Protein AF-A0A2K3LJU5-F1 (afdb_monomer)

Foldseek 3Di:
DQLVVVQVVCVVVVHHDDSVRDDALLLLVLVVCVVVVNPQQAAEEEAEAVNNVVNNVVSNHHYDDAPVCLPPDDDPPDPDDDDEDLSHQEYEFFDHPSDDPNSLVRRLCQLAPRPNYAYEYSAQPQWDCPDVPDTDGGSNVVQVSSCVSNVDHHHHRHPPDCSVVVVVVD

pLDDT: mean 90.55, std 10.16, range [56.72, 98.88]

InterPro domains:
  IPR006357 HAD-superfamily hydrolase, subfamily IIA [PF13344] (4-62)
  IPR023214 HAD superfamily [G3DSA:3.40.50.1000] (25-158)
  IPR036412 HAD-like superfamily [SSF56784] (4-170)

Structure (mmCIF, N/CA/C/O backbone):
data_AF-A0A2K3LJU5-F1
#
_entry.id   AF-A0A2K3LJU5-F1
#
loop_
_atom_site.group_PDB
_atom_site.id
_atom_site.type_symbol
_atom_site.label_atom_id
_atom_site.label_alt_id
_atom_site.label_comp_id
_atom_site.label_asym_id
_atom_site.label_entity_id
_atom_site.label_seq_id
_atom_site.pdbx_PDB_ins_code
_atom_site.Cartn_x
_atom_site.Cartn_y
_atom_site.Cartn_z
_atom_site.occupancy
_atom_site.B_iso_or_equiv
_atom_site.auth_seq_id
_atom_site.auth_comp_id
_atom_site.auth_asym_id
_atom_site.auth_atom_id
_atom_site.pdbx_PDB_model_num
ATOM 1 N N . MET A 1 1 ? -2.835 3.626 13.230 1.00 61.78 1 MET A N 1
ATOM 2 C CA . MET A 1 1 ? -3.389 3.335 14.561 1.00 61.78 1 MET A CA 1
ATOM 3 C C . MET A 1 1 ? -4.325 2.162 14.412 1.00 61.78 1 MET A C 1
ATOM 5 O O . MET A 1 1 ? -5.125 2.185 13.481 1.00 61.78 1 MET A O 1
ATOM 9 N N . LEU A 1 2 ? -4.188 1.176 15.289 1.00 72.06 2 LEU A N 1
ATOM 10 C CA . LEU A 1 2 ? -5.148 0.083 15.451 1.00 72.06 2 LEU A CA 1
ATOM 11 C C . LEU A 1 2 ? -6.470 0.597 16.035 1.00 72.06 2 LEU A C 1
ATOM 13 O O . LEU A 1 2 ? -6.484 1.643 16.693 1.00 72.06 2 LEU A O 1
ATOM 17 N N . LEU A 1 3 ? -7.563 -0.152 15.862 1.00 77.25 3 LEU A N 1
ATOM 18 C CA . LEU A 1 3 ? -8.866 0.193 16.456 1.00 77.25 3 LEU A CA 1
ATOM 19 C C . LEU A 1 3 ? -8.793 0.360 17.984 1.00 77.25 3 LEU A C 1
ATOM 21 O O . LEU A 1 3 ? -9.369 1.296 18.533 1.00 77.25 3 LEU A O 1
ATOM 25 N N . SER A 1 4 ? -8.000 -0.465 18.672 1.00 73.25 4 SER A N 1
ATOM 26 C CA . SER A 1 4 ? -7.768 -0.347 20.120 1.00 73.25 4 SER A CA 1
ATOM 27 C C . SER A 1 4 ? -7.141 0.995 20.520 1.00 73.25 4 SER A C 1
ATOM 29 O O . SER A 1 4 ? -7.576 1.624 21.482 1.00 73.25 4 SER A O 1
ATOM 31 N N . GLN A 1 5 ? -6.178 1.489 19.740 1.00 76.81 5 GLN A N 1
ATOM 32 C CA . GLN A 1 5 ? -5.534 2.786 19.976 1.00 76.81 5 GLN A CA 1
ATOM 33 C C . GLN A 1 5 ? -6.498 3.954 19.720 1.00 76.81 5 GLN A C 1
ATOM 35 O O . GLN A 1 5 ? -6.430 4.983 20.393 1.00 76.81 5 GLN A O 1
ATOM 40 N N . PHE A 1 6 ? -7.423 3.805 18.765 1.00 77.50 6 PHE A N 1
ATOM 41 C CA . PHE A 1 6 ? -8.500 4.776 18.580 1.00 77.50 6 PHE A CA 1
ATOM 42 C C . PHE A 1 6 ? -9.461 4.782 19.771 1.00 77.50 6 PHE A C 1
ATOM 44 O O . PHE A 1 6 ? -9.801 5.863 20.247 1.00 77.50 6 PHE A O 1
ATOM 51 N N . ALA A 1 7 ? -9.850 3.613 20.289 1.00 78.56 7 ALA A N 1
ATOM 52 C CA . ALA A 1 7 ? -10.727 3.513 21.455 1.00 78.56 7 ALA A CA 1
ATOM 53 C C . ALA A 1 7 ? -10.113 4.196 22.689 1.00 78.56 7 ALA A C 1
ATOM 55 O O . ALA A 1 7 ? -10.783 4.969 23.374 1.00 78.56 7 ALA A O 1
ATOM 56 N N . GLU A 1 8 ? -8.813 4.005 22.928 1.00 82.00 8 GLU A N 1
ATOM 57 C CA . GLU A 1 8 ? -8.086 4.708 23.993 1.00 82.00 8 GLU A CA 1
ATOM 58 C C . GLU A 1 8 ? -8.071 6.229 23.791 1.00 82.00 8 GLU A C 1
ATOM 60 O O . GLU A 1 8 ? -8.256 6.988 24.747 1.00 82.00 8 GLU A O 1
ATOM 65 N N . LYS A 1 9 ? -7.908 6.691 22.546 1.00 83.19 9 LYS A N 1
ATOM 66 C CA . LYS A 1 9 ? -7.955 8.119 22.212 1.00 83.19 9 LYS A CA 1
ATOM 67 C C . LYS A 1 9 ? -9.351 8.720 22.402 1.00 83.19 9 LYS A C 1
ATOM 69 O O . LYS A 1 9 ? -9.462 9.844 22.873 1.00 83.19 9 LYS A O 1
ATOM 74 N N . PHE A 1 10 ? -10.418 8.001 22.069 1.00 85.31 10 PHE A N 1
ATOM 75 C CA . PHE A 1 10 ? -11.780 8.455 22.364 1.00 85.31 10 PHE A CA 1
ATOM 76 C C . PHE A 1 10 ? -12.038 8.499 23.869 1.00 85.31 10 PHE A C 1
ATOM 78 O O . PHE A 1 10 ? -12.579 9.485 24.373 1.00 85.31 10 PHE A O 1
ATOM 85 N N . LYS A 1 11 ? -11.552 7.493 24.605 1.00 85.94 11 LYS A N 1
ATOM 86 C CA . LYS A 1 11 ? -11.655 7.449 26.064 1.00 85.94 11 LYS A CA 1
ATOM 87 C C . LYS A 1 11 ? -10.954 8.635 26.726 1.00 85.94 11 LYS A C 1
ATOM 89 O O . LYS A 1 11 ? -11.497 9.195 27.675 1.00 85.94 11 LYS A O 1
ATOM 94 N N . SER A 1 12 ? -9.797 9.069 26.216 1.00 88.31 12 SER A N 1
ATOM 95 C CA . SER A 1 12 ? -9.107 10.266 26.728 1.00 88.31 12 SER A CA 1
ATOM 96 C C . SER A 1 12 ? -9.859 11.575 26.451 1.00 88.31 12 SER A C 1
ATOM 98 O O . SER A 1 12 ? -9.655 12.556 27.161 1.00 88.31 12 SER A O 1
ATOM 100 N N . LEU A 1 13 ? -10.780 11.572 25.483 1.00 89.12 13 LEU A N 1
ATOM 101 C CA . LEU A 1 13 ? -11.714 12.664 25.196 1.00 89.12 13 LEU A CA 1
ATOM 102 C C . LEU A 1 13 ? -13.053 12.526 25.949 1.00 89.12 13 LEU A C 1
ATOM 104 O O . LEU A 1 13 ? -13.970 13.306 25.709 1.00 89.12 13 LEU A O 1
ATOM 108 N N . GLY A 1 14 ? -13.182 11.546 26.852 1.00 89.62 14 GLY A N 1
ATOM 109 C CA . GLY A 1 14 ? -14.403 11.299 27.624 1.00 89.62 14 GLY A CA 1
ATOM 110 C C . GLY A 1 14 ? -15.496 10.542 26.863 1.00 89.62 14 GLY A C 1
ATOM 111 O O . GLY A 1 14 ? -16.627 10.477 27.337 1.00 89.62 14 GLY A O 1
ATOM 112 N N . ILE A 1 15 ? -15.175 9.962 25.704 1.00 88.88 15 ILE A N 1
ATOM 113 C CA . ILE A 1 15 ? -16.109 9.193 24.876 1.00 88.88 15 ILE A CA 1
ATOM 114 C C . ILE A 1 15 ? -15.777 7.705 25.023 1.00 88.88 15 ILE A C 1
ATOM 116 O O . ILE A 1 15 ? -14.683 7.265 24.679 1.00 88.88 15 ILE A O 1
ATOM 120 N N . SER A 1 16 ? -16.720 6.916 25.536 1.00 87.44 16 SER A N 1
ATOM 121 C CA . SER A 1 16 ? -16.570 5.460 25.599 1.00 87.44 16 SER A CA 1
ATOM 122 C C . SER A 1 16 ? -17.019 4.843 24.279 1.00 87.44 16 SER A C 1
ATOM 124 O O . SER A 1 16 ? -18.192 4.941 23.940 1.00 87.44 16 SER A O 1
ATOM 126 N N . VAL A 1 17 ? -16.094 4.201 23.569 1.00 85.31 17 VAL A N 1
ATOM 127 C CA . VAL A 1 17 ? -16.372 3.383 22.380 1.00 85.31 17 VAL A CA 1
ATOM 128 C C . VAL A 1 17 ? -15.646 2.049 22.501 1.00 85.31 17 VAL A C 1
ATOM 130 O O . VAL A 1 17 ? -14.522 1.982 23.010 1.00 85.31 17 VAL A O 1
ATOM 133 N N . SER A 1 18 ? -16.290 0.987 22.046 1.00 82.56 18 SER A N 1
ATOM 134 C CA . SER A 1 18 ? -15.675 -0.320 21.844 1.00 82.56 18 SER A CA 1
ATOM 135 C C . SER A 1 18 ? -14.912 -0.355 20.510 1.00 82.56 18 SER A C 1
ATOM 137 O O . SER A 1 18 ? -15.232 0.411 19.600 1.00 82.56 18 SER A O 1
ATOM 139 N N . PRO A 1 19 ? -13.893 -1.222 20.351 1.00 75.69 19 PRO A N 1
ATOM 140 C CA . PRO A 1 19 ? -13.206 -1.390 19.068 1.00 75.69 19 PRO A CA 1
ATOM 141 C C . PRO A 1 19 ? -14.151 -1.743 17.913 1.00 75.69 19 PRO A C 1
ATOM 143 O O . PRO A 1 19 ? -13.914 -1.301 16.793 1.00 75.69 19 PRO A O 1
ATOM 146 N N . ASP A 1 20 ? -15.234 -2.470 18.202 1.00 76.69 20 ASP A N 1
ATOM 147 C CA . ASP A 1 20 ? -16.253 -2.882 17.229 1.00 76.69 20 ASP A CA 1
ATOM 148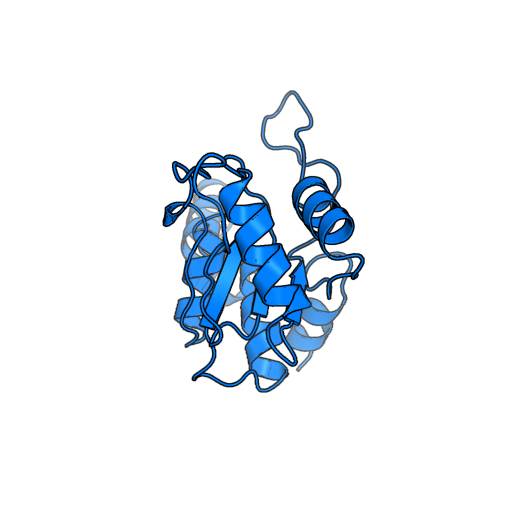 C C . ASP A 1 20 ? -17.117 -1.709 16.725 1.00 76.69 20 ASP A C 1
ATOM 150 O O . ASP A 1 20 ? -17.809 -1.831 15.721 1.00 76.69 20 ASP A O 1
ATOM 154 N N . GLU A 1 21 ? -17.062 -0.549 17.389 1.00 76.75 21 GLU A N 1
ATOM 155 C CA . GLU A 1 21 ? -17.737 0.687 16.969 1.00 76.75 21 GLU A CA 1
ATOM 156 C C . GLU A 1 21 ? -16.822 1.607 16.140 1.00 76.75 21 GLU A C 1
ATOM 158 O O . GLU A 1 21 ? -17.226 2.703 15.738 1.00 76.75 21 GLU A O 1
ATOM 163 N N . ILE A 1 22 ? -15.574 1.198 15.884 1.00 79.00 22 ILE A N 1
ATOM 164 C CA . ILE A 1 22 ? -14.577 2.017 15.194 1.00 79.00 22 ILE A CA 1
ATOM 165 C C . ILE A 1 22 ? -14.272 1.415 13.832 1.00 79.00 22 ILE A C 1
ATOM 167 O O . ILE A 1 22 ? -13.723 0.327 13.709 1.00 79.00 22 ILE A O 1
ATOM 171 N N . PHE A 1 23 ? -14.520 2.205 12.792 1.00 79.19 23 PHE A N 1
ATOM 172 C CA . PHE A 1 23 ? -14.258 1.801 11.420 1.00 79.19 23 PHE A CA 1
ATOM 173 C C . PHE A 1 23 ? -13.191 2.697 10.804 1.00 79.19 23 PHE A C 1
ATOM 175 O O . PHE A 1 23 ? -13.386 3.894 10.582 1.00 79.19 23 PHE A O 1
ATOM 182 N N . SER A 1 24 ? -12.023 2.106 10.551 1.00 85.19 24 SER A N 1
ATOM 183 C CA . SER A 1 24 ? -10.888 2.787 9.930 1.00 85.19 24 SER A CA 1
ATOM 184 C C . SER A 1 24 ? -10.753 2.409 8.454 1.00 85.19 24 SER A C 1
ATOM 186 O O . SER A 1 24 ? -11.185 1.345 8.010 1.00 85.19 24 SER A O 1
ATOM 188 N N . SER A 1 25 ? -10.108 3.266 7.662 1.00 84.62 25 SER A N 1
ATOM 189 C CA . SER A 1 25 ? -9.825 2.959 6.254 1.00 84.62 25 SER A CA 1
ATOM 190 C C . SER A 1 25 ? -8.825 1.806 6.087 1.00 84.62 25 SER A C 1
ATOM 192 O O . SER A 1 25 ? -8.814 1.150 5.049 1.00 84.62 25 SER A O 1
ATOM 194 N N . SER A 1 26 ? -7.990 1.555 7.100 1.00 89.12 26 SER A N 1
ATOM 195 C CA . SER A 1 26 ? -7.103 0.390 7.144 1.00 89.12 26 SER A CA 1
ATOM 196 C C . SER A 1 26 ? -7.898 -0.902 7.330 1.00 89.12 26 SER A C 1
ATOM 198 O O . SER A 1 26 ? -7.705 -1.850 6.572 1.00 89.12 26 SER A O 1
ATOM 200 N N . PHE A 1 27 ? -8.848 -0.903 8.271 1.00 90.38 27 PHE A N 1
ATOM 201 C CA . PHE A 1 27 ? -9.764 -2.021 8.495 1.00 90.38 27 PHE A CA 1
ATOM 202 C C . PHE A 1 27 ? -10.578 -2.336 7.230 1.00 90.38 27 PHE A C 1
ATOM 204 O O . PHE A 1 27 ? -10.671 -3.492 6.819 1.00 90.38 27 PHE A O 1
ATOM 211 N N . ALA A 1 28 ? -11.077 -1.305 6.538 1.00 91.56 28 ALA A N 1
ATOM 212 C CA . ALA A 1 28 ? -11.797 -1.477 5.275 1.00 91.56 28 ALA A CA 1
ATOM 213 C C . ALA A 1 28 ? -10.970 -2.193 4.198 1.00 91.56 28 ALA A C 1
ATOM 215 O O . ALA A 1 28 ? -11.507 -3.032 3.481 1.00 91.56 28 ALA A O 1
ATOM 216 N N . ALA A 1 29 ? -9.667 -1.909 4.091 1.00 93.88 29 ALA A N 1
ATOM 217 C CA . ALA A 1 29 ? -8.795 -2.608 3.147 1.00 93.88 29 ALA A CA 1
ATOM 218 C C . ALA A 1 29 ? -8.660 -4.098 3.479 1.00 93.88 29 ALA A C 1
ATOM 220 O O . ALA A 1 29 ? -8.730 -4.937 2.580 1.00 93.88 29 ALA A O 1
ATOM 221 N N . ALA A 1 30 ? -8.522 -4.434 4.762 1.00 94.19 30 ALA A N 1
ATOM 222 C CA . ALA A 1 30 ? -8.453 -5.819 5.209 1.00 94.19 30 ALA A CA 1
ATOM 223 C C . ALA A 1 30 ? -9.775 -6.569 4.965 1.00 94.19 30 ALA A C 1
ATOM 225 O O . ALA A 1 30 ? -9.770 -7.684 4.437 1.00 94.19 30 ALA A O 1
ATOM 226 N N . MET A 1 31 ? -10.916 -5.947 5.272 1.00 92.50 31 MET A N 1
ATOM 227 C CA . MET A 1 31 ? -12.237 -6.541 5.031 1.00 92.50 31 MET A CA 1
ATOM 228 C C . MET A 1 31 ? -12.568 -6.666 3.552 1.00 92.50 31 MET A C 1
ATOM 230 O O . MET A 1 31 ? -13.115 -7.688 3.146 1.00 92.50 31 MET A O 1
ATOM 234 N N . TYR A 1 32 ? -12.151 -5.708 2.725 1.00 93.75 32 TYR A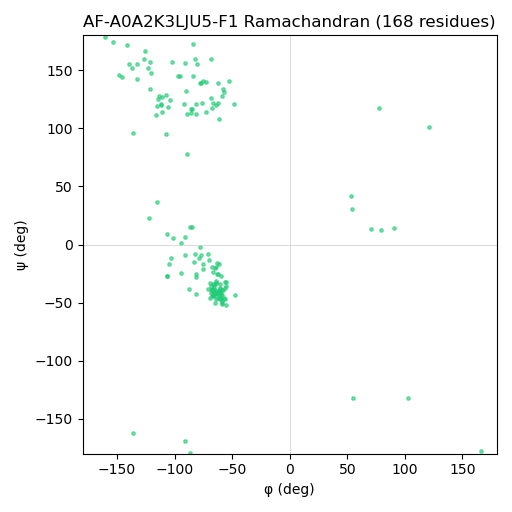 N 1
ATOM 235 C CA . TYR A 1 32 ? -12.287 -5.815 1.277 1.00 93.75 32 TYR A CA 1
ATOM 236 C C . TYR A 1 32 ? -11.625 -7.085 0.741 1.00 93.75 32 TYR A C 1
ATOM 238 O O . TYR A 1 32 ? -12.248 -7.829 -0.015 1.00 93.75 32 TYR A O 1
ATOM 246 N N . LEU A 1 33 ? -10.396 -7.382 1.172 1.00 95.38 33 LEU A N 1
ATOM 247 C CA . LEU A 1 33 ? -9.718 -8.618 0.780 1.00 95.38 33 LEU A CA 1
ATOM 248 C C . LEU A 1 33 ? -10.460 -9.863 1.284 1.00 95.38 33 LEU A C 1
ATOM 250 O O . LEU A 1 33 ? -10.609 -10.828 0.538 1.00 95.38 33 LEU A O 1
ATOM 254 N N . LYS A 1 34 ? -10.957 -9.839 2.525 1.00 93.50 34 LYS A N 1
ATOM 255 C CA . LYS A 1 34 ? -11.666 -10.971 3.134 1.00 93.50 34 LYS A CA 1
ATOM 256 C C . LYS A 1 34 ? -12.980 -11.293 2.416 1.00 93.50 34 LYS A C 1
ATOM 258 O O . LYS A 1 34 ? -13.189 -12.438 2.030 1.00 93.50 34 LYS A O 1
ATOM 263 N N . VAL A 1 35 ? -13.824 -10.288 2.185 1.00 91.12 35 VAL A N 1
ATOM 264 C CA . VAL A 1 35 ? -15.136 -10.438 1.526 1.00 91.12 35 VAL A CA 1
ATOM 265 C C . VAL A 1 35 ? -14.987 -10.850 0.059 1.00 91.12 35 VAL A C 1
ATOM 267 O O . VAL A 1 35 ? -15.768 -11.650 -0.446 1.00 91.12 35 VAL A O 1
ATOM 270 N N . ASN A 1 36 ? -13.937 -10.379 -0.620 1.00 91.69 36 ASN A N 1
ATOM 271 C CA . ASN A 1 36 ? -13.655 -10.757 -2.007 1.00 91.69 36 ASN A CA 1
ATOM 272 C C . ASN A 1 36 ? -12.864 -12.072 -2.140 1.00 91.69 36 ASN A C 1
ATOM 274 O O . ASN A 1 36 ? -12.337 -12.358 -3.215 1.00 91.69 36 ASN A O 1
ATOM 278 N N . ASN A 1 37 ? -12.777 -12.881 -1.075 1.00 93.81 37 ASN A N 1
ATOM 279 C CA . ASN A 1 37 ? -12.086 -14.174 -1.061 1.00 93.81 37 ASN A CA 1
ATOM 280 C C . ASN A 1 37 ? -10.634 -14.089 -1.566 1.00 93.81 37 ASN A C 1
ATOM 282 O O . ASN A 1 37 ? -10.172 -14.944 -2.329 1.00 93.81 37 ASN A O 1
ATOM 286 N N . PHE A 1 38 ? -9.909 -13.040 -1.161 1.00 96.69 38 PHE A N 1
ATOM 287 C CA . PHE A 1 38 ? -8.508 -12.883 -1.529 1.00 96.69 38 PHE A CA 1
ATOM 288 C C . PHE A 1 38 ? -7.697 -14.106 -1.065 1.00 96.69 38 PHE A C 1
ATOM 290 O O . PHE A 1 38 ? -7.806 -14.500 0.100 1.00 96.69 38 PHE A O 1
ATOM 297 N N . PRO A 1 39 ? -6.870 -14.717 -1.934 1.00 94.94 39 PRO A N 1
ATOM 298 C CA . PRO A 1 39 ? -6.185 -15.953 -1.579 1.00 94.94 39 PRO A CA 1
ATOM 299 C C . PRO A 1 39 ? -5.165 -15.728 -0.455 1.00 94.94 39 PRO A C 1
ATOM 301 O O . PRO A 1 39 ? -4.227 -14.950 -0.613 1.00 94.94 39 PRO A O 1
ATOM 304 N N . THR A 1 40 ? -5.302 -16.436 0.667 1.00 90.56 40 THR A N 1
ATOM 305 C CA . THR A 1 40 ? -4.463 -16.250 1.870 1.00 90.56 40 THR A CA 1
ATOM 306 C C . THR A 1 40 ? -2.986 -16.597 1.660 1.00 90.56 40 THR A C 1
ATOM 308 O O . THR A 1 40 ? -2.124 -16.116 2.391 1.00 90.56 40 THR A O 1
ATOM 311 N N . GLN A 1 41 ? -2.670 -17.388 0.633 1.00 94.00 41 GLN A N 1
ATOM 312 C CA . GLN A 1 41 ? -1.304 -17.687 0.200 1.00 94.00 41 GLN A CA 1
ATOM 313 C C . GLN A 1 41 ? -0.630 -16.531 -0.554 1.00 94.00 41 GLN A C 1
ATOM 315 O O . GLN A 1 41 ? 0.585 -16.556 -0.758 1.00 94.00 41 GLN A O 1
ATOM 320 N N . LYS A 1 42 ? -1.403 -15.546 -1.033 1.00 97.88 42 LYS A N 1
ATOM 321 C CA . LYS A 1 42 ? -0.867 -14.346 -1.677 1.00 97.88 42 LYS A CA 1
ATOM 322 C C . LYS A 1 42 ? -0.497 -13.320 -0.614 1.00 97.88 42 LYS A C 1
ATOM 324 O O . LYS A 1 42 ? -1.174 -13.171 0.399 1.00 97.88 42 LYS A O 1
ATOM 329 N N . LYS A 1 43 ? 0.578 -12.581 -0.874 1.00 98.62 43 LYS A N 1
ATOM 330 C CA . LYS A 1 43 ? 1.039 -11.514 0.020 1.00 98.62 43 LYS A CA 1
ATOM 331 C C . LYS A 1 43 ? 0.425 -10.172 -0.356 1.00 98.62 43 LYS A C 1
ATOM 333 O O . LYS A 1 43 ? 0.066 -9.949 -1.518 1.00 98.62 43 LYS A O 1
ATOM 338 N N . VAL A 1 44 ? 0.373 -9.274 0.620 1.00 98.81 44 VAL A N 1
ATOM 339 C CA . VAL A 1 44 ? -0.054 -7.885 0.447 1.00 98.81 44 VAL A CA 1
ATOM 340 C C . VAL A 1 44 ? 1.143 -6.961 0.657 1.00 98.81 44 VAL A C 1
ATOM 342 O O . VAL A 1 44 ? 1.758 -6.966 1.722 1.00 98.81 44 VAL A O 1
ATOM 345 N N . TYR A 1 45 ? 1.484 -6.170 -0.358 1.00 98.81 45 TYR A N 1
ATOM 346 C CA . TYR A 1 45 ? 2.490 -5.120 -0.220 1.00 98.81 45 TYR A CA 1
ATOM 347 C C . TYR A 1 45 ? 1.824 -3.811 0.199 1.00 98.81 45 TYR A C 1
ATOM 349 O O . TYR A 1 45 ? 0.826 -3.401 -0.395 1.00 98.81 45 TYR A O 1
ATOM 357 N N . VAL A 1 46 ? 2.366 -3.147 1.214 1.00 98.81 46 VAL A N 1
ATOM 358 C CA . VAL A 1 46 ? 1.797 -1.919 1.771 1.00 98.81 46 VAL A CA 1
ATOM 359 C C . VAL A 1 46 ? 2.694 -0.727 1.460 1.00 98.81 46 VAL A C 1
ATOM 361 O O . VAL A 1 46 ? 3.876 -0.715 1.798 1.00 98.81 46 VAL A O 1
ATOM 364 N N . ILE A 1 47 ? 2.101 0.312 0.876 1.00 98.69 47 ILE A N 1
ATOM 365 C CA . ILE A 1 47 ? 2.659 1.667 0.821 1.00 98.69 47 ILE A CA 1
ATOM 366 C C . ILE A 1 47 ? 1.814 2.505 1.781 1.00 98.69 47 ILE A C 1
ATOM 368 O O . ILE A 1 47 ? 0.713 2.933 1.442 1.00 98.69 47 ILE A O 1
ATOM 372 N N . GLY A 1 48 ? 2.267 2.658 3.022 1.00 97.31 48 GLY A N 1
ATOM 373 C CA . GLY A 1 48 ? 1.441 3.186 4.107 1.00 97.31 48 GLY A CA 1
ATOM 374 C C . GLY A 1 48 ? 2.050 2.952 5.487 1.00 97.31 48 GLY A C 1
ATOM 375 O O . GLY A 1 48 ? 3.151 2.420 5.603 1.00 97.31 48 GLY A O 1
ATOM 376 N N . GLY A 1 49 ? 1.337 3.355 6.539 1.00 95.19 49 GLY A N 1
ATOM 377 C CA . GLY A 1 49 ? 1.767 3.156 7.931 1.00 95.19 49 GLY A CA 1
ATOM 378 C C . GLY A 1 49 ? 1.421 1.783 8.529 1.00 95.19 49 GLY A C 1
ATOM 379 O O . GLY A 1 49 ? 0.638 1.023 7.956 1.00 95.19 49 GLY A O 1
ATOM 380 N N . ASP A 1 50 ? 1.941 1.517 9.735 1.00 94.56 50 ASP A N 1
ATOM 381 C CA . ASP A 1 50 ? 1.784 0.238 10.462 1.00 94.56 50 ASP A CA 1
ATOM 382 C C . ASP A 1 50 ? 0.328 -0.180 10.655 1.00 94.56 50 ASP A C 1
ATOM 384 O O . ASP A 1 50 ? -0.011 -1.343 10.495 1.00 94.56 50 ASP A O 1
ATOM 388 N N . GLY A 1 51 ? -0.574 0.783 10.863 1.00 93.19 51 GLY A N 1
ATOM 389 C CA . GLY A 1 51 ? -1.991 0.471 11.049 1.00 93.19 51 GLY A CA 1
ATOM 390 C C . GLY A 1 51 ? -2.650 -0.227 9.854 1.00 93.19 51 GLY A C 1
ATOM 391 O O . GLY A 1 51 ? -3.735 -0.754 10.018 1.00 93.19 51 GLY A O 1
ATOM 392 N N . ILE A 1 52 ? -2.066 -0.211 8.651 1.00 96.38 52 ILE A N 1
ATOM 393 C CA . ILE A 1 52 ? -2.552 -1.041 7.533 1.00 96.38 52 ILE A CA 1
ATOM 394 C C . ILE A 1 52 ? -2.009 -2.469 7.657 1.00 96.38 52 ILE A C 1
ATOM 396 O O . ILE A 1 52 ? -2.754 -3.421 7.445 1.00 96.38 52 ILE A O 1
ATOM 400 N N . LEU A 1 53 ? -0.726 -2.613 8.007 1.00 97.38 53 LEU A N 1
ATOM 401 C CA . LEU A 1 53 ? -0.083 -3.911 8.221 1.00 97.38 53 LEU A CA 1
ATOM 402 C C . LEU A 1 53 ? -0.788 -4.687 9.337 1.00 97.38 53 LEU A C 1
ATOM 404 O O . LEU A 1 53 ? -1.131 -5.851 9.139 1.00 97.38 53 LEU A O 1
ATOM 408 N N . ASP A 1 54 ? -1.068 -4.020 10.457 1.00 95.25 54 ASP A N 1
ATOM 409 C CA . ASP A 1 54 ? -1.691 -4.643 11.621 1.00 95.25 54 ASP A CA 1
ATOM 410 C C . ASP A 1 54 ? -3.100 -5.171 11.295 1.00 95.25 54 ASP A C 1
ATOM 412 O O . ASP A 1 54 ? -3.421 -6.317 11.600 1.00 95.25 54 ASP A O 1
ATOM 416 N N . GLU A 1 55 ? -3.932 -4.374 10.615 1.00 94.88 55 GLU A N 1
ATOM 417 C CA . GLU A 1 55 ? -5.297 -4.770 10.226 1.00 94.88 55 GLU A CA 1
ATOM 418 C C . GLU A 1 55 ? -5.296 -5.931 9.221 1.00 94.88 55 GLU A C 1
ATOM 420 O O . GLU A 1 55 ? -6.104 -6.856 9.321 1.00 94.88 55 GLU A O 1
ATOM 425 N N . LEU A 1 56 ? -4.356 -5.929 8.268 1.00 96.38 56 LEU A N 1
ATOM 426 C CA . LEU A 1 56 ? -4.183 -7.041 7.332 1.00 96.38 56 LEU A CA 1
ATOM 427 C C . LEU A 1 56 ? -3.773 -8.327 8.058 1.00 96.38 56 LEU A C 1
ATOM 429 O O . LEU A 1 56 ? -4.312 -9.394 7.759 1.00 96.38 56 LEU A O 1
ATOM 433 N N . GLN A 1 57 ? -2.863 -8.227 9.028 1.00 95.81 57 GLN A N 1
ATOM 434 C CA . GLN A 1 57 ? -2.424 -9.365 9.827 1.00 95.81 57 GLN A CA 1
ATOM 435 C C . GLN A 1 57 ? -3.554 -9.907 10.712 1.00 95.81 57 GLN A C 1
ATOM 437 O O . GLN A 1 57 ? -3.754 -11.121 10.764 1.00 95.81 57 GLN A O 1
ATOM 442 N N . LEU A 1 58 ? -4.333 -9.031 11.356 1.00 93.62 58 LEU A N 1
ATOM 443 C CA . LEU A 1 58 ? -5.516 -9.409 12.139 1.00 93.62 58 LEU A CA 1
ATOM 444 C C . LEU A 1 58 ? -6.578 -10.112 11.282 1.00 93.62 58 LEU A C 1
ATOM 446 O O . LEU A 1 58 ? -7.240 -11.036 11.751 1.00 93.62 58 LEU A O 1
ATOM 450 N N . ALA A 1 59 ? -6.706 -9.729 10.010 1.00 93.25 59 ALA A N 1
ATOM 451 C CA . ALA A 1 59 ? -7.583 -10.399 9.053 1.00 93.25 59 ALA A CA 1
ATOM 452 C C . ALA A 1 59 ? -7.016 -11.719 8.488 1.00 93.25 59 ALA A C 1
ATOM 454 O O . ALA A 1 59 ? -7.712 -12.396 7.730 1.00 93.25 59 ALA A O 1
ATOM 455 N N . GLY A 1 60 ? -5.793 -12.110 8.869 1.00 96.38 60 GLY A N 1
ATOM 456 C CA . GLY A 1 60 ? -5.157 -13.369 8.472 1.00 96.38 60 GLY A CA 1
ATOM 457 C C . GLY A 1 60 ? -4.319 -13.297 7.192 1.00 96.38 60 GLY A C 1
ATOM 458 O O . GLY A 1 60 ? -3.958 -14.340 6.646 1.00 96.38 60 GLY A O 1
ATOM 459 N N . PHE A 1 61 ? -3.995 -12.097 6.702 1.00 97.75 61 PHE A N 1
ATOM 460 C CA 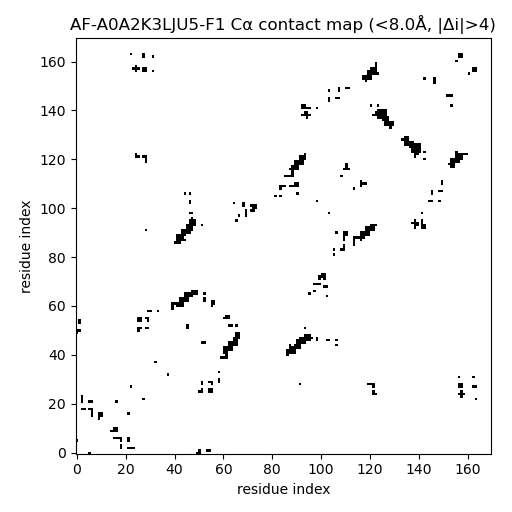. PHE A 1 61 ? -3.158 -11.912 5.516 1.00 97.75 61 PHE A CA 1
ATOM 461 C C . PHE A 1 61 ? -1.689 -11.690 5.879 1.00 97.75 61 PHE A C 1
ATOM 463 O O . PHE A 1 61 ? -1.353 -11.021 6.854 1.00 97.75 61 PHE A O 1
ATOM 470 N N . THR A 1 62 ? -0.787 -12.207 5.041 1.00 98.06 62 THR A N 1
ATOM 471 C CA . THR A 1 62 ? 0.642 -11.878 5.139 1.00 98.06 62 THR A CA 1
ATOM 472 C C . THR A 1 62 ? 0.895 -10.536 4.458 1.00 98.06 62 THR A C 1
ATOM 474 O O . THR A 1 62 ? 0.794 -10.439 3.231 1.00 98.06 62 THR A O 1
ATOM 477 N N . ALA A 1 63 ? 1.248 -9.513 5.237 1.00 98.06 63 ALA A N 1
ATOM 478 C CA . ALA A 1 63 ? 1.523 -8.168 4.743 1.00 98.06 63 ALA A CA 1
ATOM 479 C C . ALA A 1 63 ? 2.949 -7.706 5.081 1.00 98.06 63 ALA A C 1
ATOM 481 O O . ALA A 1 63 ? 3.510 -8.092 6.104 1.00 98.06 63 ALA A O 1
ATOM 482 N N . PHE A 1 64 ? 3.547 -6.895 4.207 1.00 98.50 64 PHE A N 1
ATOM 483 C CA . PHE A 1 64 ? 4.882 -6.318 4.408 1.00 98.50 64 PHE A CA 1
ATOM 484 C C . PHE A 1 64 ? 5.041 -4.988 3.656 1.00 98.50 64 PHE A C 1
ATOM 486 O O . PHE A 1 64 ? 4.162 -4.584 2.895 1.00 98.50 64 PHE A O 1
ATOM 493 N N . GLY A 1 65 ? 6.174 -4.312 3.858 1.00 98.19 65 GLY A N 1
ATOM 494 C CA . GLY A 1 65 ? 6.458 -2.989 3.303 1.00 98.19 65 GLY A CA 1
ATOM 495 C C . GLY A 1 65 ? 6.291 -1.905 4.364 1.00 98.19 65 GLY A C 1
ATOM 496 O O . GLY A 1 65 ? 6.813 -2.033 5.473 1.00 98.19 65 GLY A O 1
ATOM 497 N N . GLY A 1 66 ? 5.575 -0.833 4.027 1.00 97.44 66 GLY A N 1
ATOM 498 C CA . GLY A 1 66 ? 5.248 0.251 4.950 1.00 97.44 66 GLY A CA 1
ATOM 499 C C . GLY A 1 66 ? 6.492 0.854 5.618 1.00 97.44 66 GLY A C 1
ATOM 500 O O . GLY A 1 66 ? 7.474 1.153 4.926 1.00 97.44 66 GLY A O 1
ATOM 501 N N . PRO A 1 67 ? 6.506 1.042 6.949 1.00 97.38 67 PRO A N 1
ATOM 502 C CA . PRO A 1 67 ? 7.671 1.587 7.650 1.00 97.38 67 PRO A CA 1
ATOM 503 C C . PRO A 1 67 ? 8.938 0.729 7.542 1.00 97.38 67 PRO A C 1
ATOM 505 O O . PRO A 1 67 ? 10.032 1.287 7.571 1.00 97.38 67 PRO A O 1
ATOM 508 N N . GLY A 1 68 ? 8.817 -0.587 7.323 1.00 97.44 68 GLY A N 1
ATOM 509 C CA . GLY A 1 68 ? 9.965 -1.485 7.130 1.00 97.44 68 GLY A CA 1
ATOM 510 C C . GLY A 1 68 ? 10.795 -1.187 5.873 1.00 97.44 68 GLY A C 1
ATOM 511 O O . GLY A 1 68 ? 11.965 -1.557 5.800 1.00 97.44 68 GLY A O 1
ATOM 512 N N . ASP A 1 69 ? 10.216 -0.466 4.909 1.00 98.00 69 ASP A N 1
ATOM 513 C CA . ASP A 1 69 ? 10.881 -0.049 3.671 1.00 98.00 69 ASP A CA 1
ATOM 514 C C . ASP A 1 69 ? 11.233 1.450 3.656 1.00 98.00 69 ASP A C 1
ATOM 516 O O . ASP A 1 69 ? 11.611 1.977 2.610 1.00 98.00 69 ASP A O 1
ATOM 520 N N . ALA A 1 70 ? 11.084 2.167 4.777 1.00 97.31 70 ALA A N 1
ATOM 521 C CA . ALA A 1 70 ? 11.216 3.627 4.834 1.00 97.31 70 ALA A CA 1
ATOM 522 C C . ALA A 1 70 ? 12.584 4.156 4.370 1.00 97.31 70 ALA A C 1
ATOM 524 O O . ALA A 1 70 ? 12.637 5.162 3.663 1.00 97.31 70 ALA A O 1
ATOM 525 N N . ASP A 1 71 ? 13.660 3.451 4.714 1.00 97.19 71 ASP A N 1
ATOM 526 C CA . ASP A 1 71 ? 15.037 3.878 4.432 1.00 97.19 71 ASP A CA 1
ATOM 527 C C . ASP A 1 71 ? 15.649 3.157 3.218 1.00 97.19 71 ASP A C 1
ATOM 529 O O . ASP A 1 71 ? 16.830 3.323 2.909 1.00 97.19 71 ASP A O 1
ATOM 533 N N . LYS A 1 72 ? 14.857 2.345 2.503 1.00 95.38 72 LYS A N 1
ATOM 534 C CA . LYS A 1 72 ? 15.326 1.648 1.303 1.00 95.38 72 LYS A CA 1
ATOM 535 C C . LYS A 1 72 ? 15.492 2.613 0.133 1.00 95.38 72 LYS A C 1
ATOM 537 O O . LYS A 1 72 ? 14.657 3.481 -0.122 1.00 95.38 72 LYS A O 1
ATOM 542 N N . THR A 1 73 ? 16.558 2.404 -0.627 1.00 91.94 73 THR A N 1
ATOM 543 C CA . THR A 1 73 ? 16.897 3.180 -1.822 1.00 91.94 73 THR A CA 1
ATOM 544 C C . THR A 1 73 ? 17.103 2.256 -3.020 1.00 91.94 73 THR A C 1
ATOM 546 O O . THR A 1 73 ? 17.181 1.036 -2.878 1.00 91.94 73 THR A O 1
ATOM 549 N N . ILE A 1 74 ? 17.136 2.836 -4.221 1.00 87.12 74 ILE A N 1
ATOM 550 C CA . ILE A 1 74 ? 17.429 2.121 -5.467 1.00 87.12 74 ILE A CA 1
ATOM 551 C C . ILE A 1 74 ? 18.826 2.523 -5.936 1.00 87.12 74 ILE A C 1
ATOM 553 O O . ILE A 1 74 ? 19.116 3.716 -6.052 1.00 87.12 74 ILE A O 1
ATOM 557 N N . ASP A 1 75 ? 19.671 1.529 -6.220 1.00 83.00 75 ASP A N 1
ATOM 558 C CA . ASP A 1 75 ? 20.945 1.736 -6.905 1.00 83.00 75 ASP A CA 1
ATOM 559 C C . ASP A 1 75 ? 20.745 1.640 -8.423 1.00 83.00 75 ASP A C 1
ATOM 561 O O . ASP A 1 75 ? 20.451 0.581 -8.972 1.00 83.00 75 ASP A O 1
ATOM 565 N N . TRP A 1 76 ? 20.916 2.771 -9.101 1.00 76.25 76 TRP A N 1
ATOM 566 C CA . TRP A 1 76 ? 20.763 2.908 -10.550 1.00 76.25 76 TRP A CA 1
ATOM 567 C C . TRP A 1 76 ? 21.969 2.405 -11.348 1.00 76.25 76 TRP A C 1
ATOM 569 O O . TRP A 1 76 ? 21.899 2.322 -12.573 1.00 76.25 76 TRP A O 1
ATOM 579 N N . LYS A 1 77 ? 23.100 2.132 -10.684 1.00 73.25 77 LYS A N 1
ATOM 580 C CA . LYS A 1 77 ? 24.365 1.791 -11.350 1.00 73.25 77 LYS A CA 1
ATOM 581 C C . LYS A 1 77 ? 24.468 0.319 -11.732 1.00 73.25 77 LYS A C 1
ATOM 583 O O . LYS A 1 77 ? 25.324 -0.026 -12.544 1.00 73.25 77 LYS A O 1
ATOM 588 N N . GLN A 1 78 ? 23.608 -0.540 -11.188 1.00 61.81 78 GLN A N 1
ATOM 589 C CA . GLN A 1 78 ? 23.513 -1.926 -11.628 1.00 61.81 78 GLN A CA 1
ATOM 590 C C . GLN A 1 78 ? 22.564 -2.021 -12.823 1.00 61.81 78 GLN A C 1
ATOM 592 O O . GLN A 1 78 ? 21.360 -1.794 -12.729 1.00 61.81 78 GLN A O 1
ATOM 597 N N . SER A 1 79 ? 23.127 -2.357 -13.979 1.00 60.94 79 SER A N 1
ATOM 598 C CA . SER A 1 79 ? 22.359 -2.770 -15.142 1.00 60.94 79 SER A CA 1
ATOM 599 C C . SER A 1 79 ? 21.564 -4.038 -14.819 1.00 60.94 79 SER A C 1
ATOM 601 O O . SER A 1 79 ? 22.139 -5.122 -14.769 1.00 60.94 79 SER A O 1
ATOM 603 N N . GLY A 1 80 ? 20.248 -3.913 -14.685 1.00 67.38 80 GLY A N 1
ATOM 604 C CA . GLY A 1 80 ? 19.336 -5.004 -15.009 1.00 67.38 80 GLY A CA 1
ATOM 605 C C . GLY A 1 80 ? 18.458 -5.463 -13.858 1.00 67.38 80 GLY A C 1
AT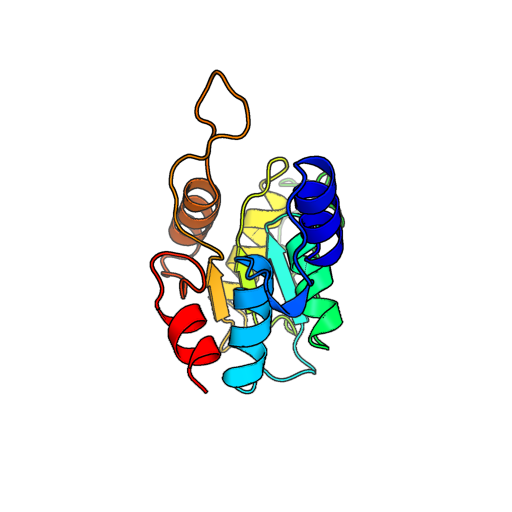OM 606 O O . GLY A 1 80 ? 18.858 -6.305 -13.072 1.00 67.38 80 GLY A O 1
ATOM 607 N N . ILE A 1 81 ? 17.208 -5.000 -13.900 1.00 81.31 81 ILE A N 1
ATOM 608 C CA . ILE A 1 81 ? 16.047 -5.590 -13.224 1.00 81.31 81 ILE A CA 1
ATOM 609 C C . ILE A 1 81 ? 15.980 -5.297 -11.717 1.00 81.31 81 ILE A C 1
ATOM 611 O O . ILE A 1 81 ? 16.819 -5.691 -10.916 1.00 81.31 81 ILE A O 1
ATOM 615 N N . PHE A 1 82 ? 14.912 -4.600 -11.329 1.00 90.56 82 PHE A N 1
ATOM 616 C CA . PHE A 1 82 ? 14.499 -4.500 -9.936 1.00 90.56 82 PHE A CA 1
ATOM 617 C C . PHE A 1 82 ? 13.637 -5.724 -9.618 1.00 90.56 82 PHE A C 1
ATOM 619 O O . PHE A 1 82 ? 12.570 -5.895 -10.208 1.00 90.56 82 PHE A O 1
ATOM 626 N N . GLU A 1 83 ? 14.096 -6.570 -8.700 1.00 91.38 83 GLU A N 1
ATOM 627 C CA . GLU A 1 83 ? 13.360 -7.765 -8.290 1.00 91.38 83 GLU A CA 1
ATOM 628 C C . GLU A 1 83 ? 12.217 -7.430 -7.329 1.00 91.38 83 GLU A C 1
ATOM 630 O O . GLU A 1 83 ? 12.357 -6.636 -6.393 1.00 91.38 83 GLU A O 1
ATOM 635 N N . HIS A 1 84 ? 11.081 -8.095 -7.526 1.00 95.69 84 HIS A N 1
ATOM 636 C CA . HIS A 1 84 ? 9.931 -8.019 -6.633 1.00 95.69 84 HIS A CA 1
ATOM 637 C C . HIS A 1 84 ? 9.290 -9.393 -6.452 1.00 95.69 84 HIS A C 1
ATOM 639 O O . HIS A 1 84 ? 9.398 -10.279 -7.301 1.00 95.69 84 HIS A O 1
ATOM 645 N N . ASP A 1 85 ? 8.598 -9.575 -5.332 1.00 97.88 85 ASP A N 1
ATOM 646 C CA . ASP A 1 85 ? 7.996 -10.855 -4.985 1.00 97.88 85 ASP A CA 1
ATOM 647 C C . ASP A 1 85 ? 6.767 -11.136 -5.870 1.00 97.88 85 ASP A C 1
ATOM 649 O O . ASP A 1 85 ? 5.730 -10.468 -5.788 1.00 97.88 85 ASP A O 1
ATOM 653 N N . LYS A 1 86 ? 6.866 -12.165 -6.720 1.00 97.94 86 LYS A N 1
ATOM 654 C CA . LYS A 1 86 ? 5.792 -12.570 -7.643 1.00 97.94 86 LYS A CA 1
ATOM 655 C C . LYS A 1 86 ? 4.589 -13.218 -6.929 1.00 97.94 86 LYS A C 1
ATOM 657 O O . LYS A 1 86 ? 3.545 -13.450 -7.543 1.00 97.94 86 LYS A O 1
ATOM 662 N N . SER A 1 87 ? 4.698 -13.500 -5.625 1.00 98.19 87 SER A N 1
ATOM 663 C CA . SER A 1 87 ? 3.583 -13.957 -4.782 1.00 98.19 87 SER A CA 1
ATOM 664 C C . SER A 1 87 ? 2.693 -12.818 -4.268 1.00 98.19 87 SER A C 1
ATOM 666 O O . SER A 1 87 ? 1.619 -13.094 -3.728 1.00 98.19 87 SER A O 1
ATOM 668 N N . VAL A 1 88 ? 3.074 -11.549 -4.467 1.00 98.81 88 VAL A N 1
ATOM 669 C CA . VAL A 1 88 ? 2.232 -10.401 -4.098 1.00 98.81 88 VAL A CA 1
ATOM 670 C C . VAL A 1 88 ? 0.989 -10.362 -4.981 1.00 98.81 88 VAL A C 1
ATOM 672 O O . VAL A 1 88 ? 1.080 -10.212 -6.201 1.00 98.81 88 VAL A O 1
ATOM 675 N N . GLY A 1 89 ? -0.178 -10.499 -4.354 1.00 98.69 89 GLY A N 1
ATOM 676 C CA . GLY A 1 89 ? -1.483 -10.460 -5.016 1.00 98.69 89 GLY A CA 1
ATOM 677 C C . GLY A 1 89 ? -2.236 -9.147 -4.820 1.00 98.69 89 GLY A C 1
ATOM 678 O O . GLY A 1 89 ? -3.228 -8.924 -5.502 1.00 98.69 89 GLY A O 1
ATOM 679 N N . ALA A 1 90 ? -1.787 -8.277 -3.918 1.00 98.81 90 ALA A N 1
ATOM 680 C CA . ALA A 1 90 ? -2.388 -6.965 -3.722 1.00 98.81 90 ALA A CA 1
ATOM 681 C C . ALA A 1 90 ? -1.344 -5.937 -3.280 1.00 98.81 90 ALA A C 1
ATOM 683 O O . ALA A 1 90 ? -0.428 -6.256 -2.520 1.00 98.81 90 ALA A O 1
ATOM 684 N N . VAL A 1 91 ? -1.526 -4.696 -3.722 1.00 98.88 91 VAL A N 1
ATOM 685 C CA . VAL A 1 91 ? -0.837 -3.511 -3.218 1.00 98.88 91 VAL A CA 1
ATOM 686 C C . VAL A 1 91 ? -1.873 -2.596 -2.578 1.00 98.88 91 VAL A C 1
ATOM 688 O O . VAL A 1 91 ? -2.800 -2.143 -3.252 1.00 98.88 91 VAL A O 1
ATOM 691 N N . VAL 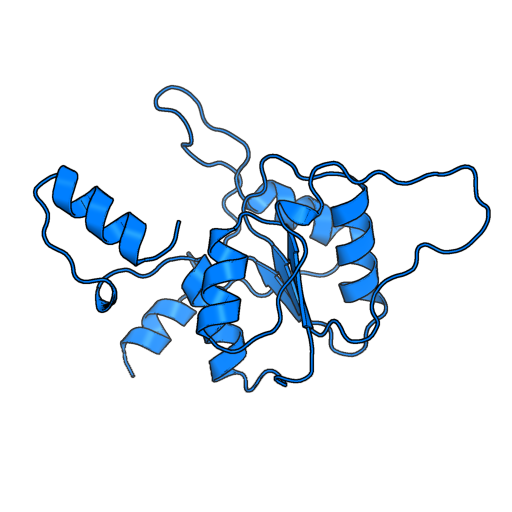A 1 92 ? -1.717 -2.325 -1.282 1.00 98.69 92 VAL A N 1
ATOM 692 C CA . VAL A 1 92 ? -2.571 -1.400 -0.527 1.00 98.69 92 VAL A CA 1
ATOM 693 C C . VAL A 1 92 ? -1.813 -0.098 -0.309 1.00 98.69 92 VAL A C 1
ATOM 695 O O . VAL A 1 92 ? -0.716 -0.091 0.250 1.00 98.69 92 VAL A O 1
ATOM 698 N N . VAL A 1 93 ? -2.410 1.009 -0.743 1.00 98.62 93 VAL A N 1
ATOM 699 C CA . VAL A 1 93 ? -1.832 2.349 -0.656 1.00 98.62 93 VAL A CA 1
ATOM 700 C C . VAL A 1 93 ? -2.659 3.205 0.293 1.00 98.62 93 VAL A C 1
ATOM 702 O O . VAL A 1 93 ? -3.868 3.364 0.129 1.00 98.62 93 VAL A O 1
ATOM 705 N N . GLY A 1 94 ? -1.992 3.766 1.292 1.00 97.25 94 GLY A N 1
ATOM 706 C CA . GLY A 1 94 ? -2.543 4.748 2.211 1.00 97.25 94 GLY A CA 1
ATOM 707 C C . GLY A 1 94 ? -1.563 5.888 2.448 1.00 97.25 94 GLY A C 1
ATOM 708 O O . GLY A 1 94 ? -0.630 6.103 1.675 1.00 97.25 94 GLY A O 1
ATOM 709 N N . ILE A 1 95 ? -1.777 6.638 3.528 1.00 96.00 95 ILE A N 1
ATOM 710 C CA . ILE A 1 95 ? -0.857 7.712 3.897 1.00 96.00 95 ILE A CA 1
ATOM 711 C C . ILE A 1 95 ? 0.487 7.129 4.352 1.00 96.00 95 ILE A C 1
ATOM 713 O O . ILE A 1 95 ? 0.543 6.285 5.248 1.00 96.00 95 ILE A O 1
ATOM 717 N N . ASP A 1 96 ? 1.566 7.596 3.727 1.00 97.19 96 ASP A N 1
ATOM 718 C CA . ASP A 1 96 ? 2.944 7.210 4.034 1.00 97.19 96 ASP A CA 1
ATOM 719 C C . ASP A 1 96 ? 3.850 8.455 4.061 1.00 97.19 96 ASP A C 1
ATOM 721 O O . ASP A 1 96 ? 4.331 8.898 3.015 1.00 97.19 96 ASP A O 1
ATOM 725 N N . PRO A 1 97 ? 4.103 9.043 5.245 1.00 94.88 97 PRO A N 1
ATOM 726 C CA . PRO A 1 97 ? 4.999 10.193 5.379 1.00 94.88 97 PRO A CA 1
ATOM 727 C C . PRO A 1 97 ? 6.454 9.899 4.984 1.00 94.88 97 PRO A C 1
ATOM 729 O O . PRO A 1 97 ? 7.229 10.829 4.780 1.00 94.88 97 PRO A O 1
ATOM 732 N N . LYS A 1 98 ? 6.835 8.617 4.889 1.00 96.81 98 LYS A N 1
ATOM 733 C CA . LYS A 1 98 ? 8.161 8.150 4.467 1.00 96.81 98 LYS A CA 1
ATOM 734 C C . LYS A 1 98 ? 8.070 7.374 3.151 1.00 96.81 98 LYS A C 1
ATOM 736 O O . LYS A 1 98 ? 8.754 6.360 2.964 1.00 96.81 98 LYS A O 1
ATOM 741 N N . ILE A 1 99 ? 7.189 7.807 2.249 1.00 97.56 99 ILE A N 1
ATOM 742 C CA . ILE A 1 99 ? 7.156 7.280 0.888 1.00 97.56 99 ILE A CA 1
ATOM 743 C C . ILE A 1 99 ? 8.479 7.594 0.184 1.00 97.56 99 ILE A C 1
ATOM 745 O O . ILE A 1 99 ? 9.038 8.681 0.323 1.00 97.56 99 ILE A O 1
ATOM 749 N N . ASN A 1 100 ? 8.994 6.630 -0.571 1.00 97.31 100 ASN A N 1
ATOM 750 C CA . ASN A 1 100 ? 10.249 6.763 -1.296 1.00 97.31 100 ASN A CA 1
ATOM 751 C C . ASN A 1 100 ? 10.150 6.083 -2.669 1.00 97.31 100 ASN A C 1
ATOM 753 O O . ASN A 1 100 ? 9.178 5.388 -2.983 1.00 97.31 100 ASN A O 1
ATOM 757 N N . TYR A 1 101 ? 11.175 6.288 -3.494 1.00 96.25 101 TYR A N 1
ATOM 758 C CA . TYR A 1 101 ? 11.207 5.743 -4.848 1.00 96.25 101 TYR A CA 1
ATOM 759 C C . TYR A 1 101 ? 11.223 4.202 -4.870 1.00 96.25 101 TYR A C 1
ATOM 761 O O . TYR A 1 101 ? 10.608 3.604 -5.749 1.00 96.25 101 TYR A O 1
ATOM 769 N N . TYR A 1 102 ? 11.848 3.555 -3.873 1.00 96.88 102 TYR A N 1
ATOM 770 C CA . TYR A 1 102 ? 11.859 2.092 -3.736 1.00 96.88 102 TYR A CA 1
ATOM 771 C C . TYR A 1 102 ? 10.439 1.527 -3.620 1.00 96.88 102 TYR A C 1
ATOM 773 O O . TYR A 1 102 ? 10.062 0.650 -4.395 1.00 96.88 102 TYR A O 1
ATOM 781 N N . LYS A 1 103 ? 9.629 2.072 -2.707 1.00 98.44 103 LYS A N 1
ATOM 782 C CA . LYS A 1 103 ? 8.240 1.644 -2.485 1.00 98.44 103 LYS A CA 1
ATOM 783 C C . LYS A 1 103 ? 7.378 1.838 -3.729 1.00 98.44 103 LYS A C 1
ATOM 785 O O . LYS A 1 103 ? 6.612 0.946 -4.094 1.00 98.44 103 LYS A O 1
ATOM 790 N N . LEU A 1 104 ? 7.526 2.986 -4.399 1.00 98.12 104 LEU A N 1
ATOM 791 C CA . LEU A 1 104 ? 6.810 3.281 -5.643 1.00 98.12 104 LEU A CA 1
ATOM 792 C C . LEU A 1 104 ? 7.159 2.270 -6.737 1.00 98.12 104 LEU A C 1
ATOM 794 O O . LEU A 1 104 ? 6.254 1.724 -7.366 1.00 98.12 104 LEU A O 1
ATOM 798 N N . GLN A 1 105 ? 8.445 1.978 -6.940 1.00 97.44 105 GLN A N 1
ATOM 799 C CA . GLN A 1 105 ? 8.885 1.003 -7.934 1.00 97.44 105 GLN A CA 1
ATOM 800 C C . GLN A 1 105 ? 8.392 -0.410 -7.597 1.00 97.44 105 GLN A C 1
ATOM 802 O O . GLN A 1 105 ? 7.824 -1.077 -8.460 1.00 97.44 105 GLN A O 1
ATOM 807 N N . TYR A 1 106 ? 8.537 -0.843 -6.342 1.00 98.19 106 TYR A N 1
ATOM 808 C CA . TYR A 1 106 ? 8.095 -2.163 -5.892 1.00 98.19 106 TYR A CA 1
ATOM 809 C C . TYR A 1 106 ? 6.589 -2.358 -6.111 1.00 98.19 106 TYR A C 1
ATOM 811 O O . TYR A 1 106 ? 6.167 -3.336 -6.733 1.00 98.19 106 TYR A O 1
ATOM 819 N N . GLY A 1 107 ? 5.772 -1.395 -5.667 1.00 98.56 107 GLY A N 1
ATOM 820 C CA . GLY A 1 107 ? 4.324 -1.421 -5.875 1.00 98.56 107 GLY A CA 1
ATOM 821 C C . GLY A 1 107 ? 3.944 -1.386 -7.357 1.00 98.56 107 GLY A C 1
ATOM 822 O O . GLY A 1 107 ? 3.073 -2.141 -7.786 1.00 98.56 107 GLY A O 1
ATOM 823 N N . THR A 1 108 ? 4.643 -0.577 -8.159 1.00 98.50 108 THR A N 1
ATOM 824 C CA . THR A 1 108 ? 4.420 -0.480 -9.611 1.00 98.50 108 THR A CA 1
ATOM 825 C C . THR A 1 108 ? 4.619 -1.822 -10.300 1.00 98.50 108 THR A C 1
ATOM 827 O O . THR A 1 108 ? 3.768 -2.247 -11.081 1.00 98.50 108 THR A O 1
ATOM 830 N N . LEU A 1 109 ? 5.726 -2.501 -10.001 1.00 98.06 109 LEU A N 1
ATOM 831 C CA . LEU A 1 109 ? 6.038 -3.791 -10.603 1.00 98.06 109 LEU A CA 1
ATOM 832 C C . LEU A 1 109 ? 5.082 -4.886 -10.133 1.00 98.06 109 LEU A C 1
ATOM 834 O O . LEU A 1 109 ? 4.618 -5.668 -10.959 1.00 98.06 109 LEU A O 1
ATOM 838 N N . CYS A 1 110 ? 4.693 -4.894 -8.853 1.00 98.75 110 CYS A N 1
ATOM 839 C CA . CYS A 1 110 ? 3.646 -5.795 -8.368 1.00 98.75 110 CYS A CA 1
ATOM 840 C C . CYS A 1 110 ? 2.352 -5.616 -9.178 1.00 98.75 110 CYS A C 1
ATOM 842 O O . CYS A 1 110 ? 1.846 -6.577 -9.750 1.00 98.75 110 CYS A O 1
ATOM 844 N N . ILE A 1 111 ? 1.857 -4.382 -9.307 1.00 98.75 111 ILE A N 1
ATOM 845 C CA . ILE A 1 111 ? 0.596 -4.071 -10.001 1.00 98.75 111 ILE A CA 1
ATOM 846 C C . ILE A 1 111 ? 0.658 -4.376 -11.508 1.00 98.75 111 ILE A C 1
ATOM 848 O O . ILE A 1 111 ? -0.356 -4.734 -12.123 1.00 98.75 111 ILE A O 1
ATOM 852 N N . ARG A 1 112 ? 1.814 -4.175 -12.147 1.00 98.12 112 ARG A N 1
ATOM 853 C CA . ARG A 1 112 ? 1.965 -4.325 -13.603 1.00 98.12 112 ARG A CA 1
ATOM 854 C C . ARG A 1 112 ? 2.307 -5.744 -14.032 1.00 98.12 112 ARG A C 1
ATOM 856 O O . ARG A 1 112 ? 1.811 -6.170 -15.070 1.00 98.12 112 ARG A O 1
ATOM 863 N N . GLU A 1 113 ? 3.138 -6.443 -13.268 1.00 97.69 113 GLU A N 1
ATOM 864 C CA . GLU A 1 113 ? 3.724 -7.715 -13.693 1.00 97.69 113 GLU A CA 1
ATOM 865 C C . GLU A 1 113 ? 3.126 -8.934 -12.994 1.00 97.69 113 GLU A C 1
ATOM 867 O O . GLU A 1 113 ? 3.133 -10.012 -13.585 1.00 97.69 113 GLU A O 1
ATOM 872 N N . ASN A 1 114 ? 2.596 -8.808 -11.770 1.00 98.31 114 ASN A N 1
ATOM 873 C CA . ASN A 1 114 ? 1.984 -9.955 -11.099 1.00 98.31 114 ASN A CA 1
ATOM 874 C C . ASN A 1 114 ? 0.547 -10.148 -11.622 1.00 98.31 114 ASN A C 1
ATOM 876 O O . ASN A 1 114 ? -0.285 -9.245 -11.473 1.00 98.31 114 ASN A O 1
ATOM 880 N N . PRO A 1 115 ? 0.207 -11.314 -12.208 1.00 96.62 115 PRO A N 1
ATOM 881 C CA . PRO A 1 115 ? -1.127 -11.550 -12.747 1.00 96.62 115 PRO A CA 1
ATOM 882 C C . PRO A 1 115 ? -2.211 -11.406 -11.676 1.00 96.62 115 PRO A C 1
ATOM 884 O O . PRO A 1 115 ? -2.132 -12.026 -10.614 1.00 96.62 115 PRO A O 1
ATOM 887 N N . GLY A 1 116 ? -3.224 -10.589 -11.969 1.00 96.31 116 GLY A N 1
ATOM 888 C CA . GLY A 1 116 ? -4.354 -10.352 -11.068 1.00 96.31 116 GLY A CA 1
ATOM 889 C C . GLY A 1 116 ? -4.018 -9.545 -9.811 1.00 96.31 116 GLY A C 1
ATOM 890 O O . GLY A 1 116 ? -4.828 -9.532 -8.889 1.00 96.31 116 GLY A O 1
ATOM 891 N N . CYS A 1 117 ? -2.852 -8.890 -9.746 1.00 98.56 117 CYS A N 1
ATOM 892 C CA . CYS A 1 117 ? -2.494 -8.074 -8.589 1.00 98.56 117 CYS A CA 1
ATOM 893 C C . CYS A 1 117 ? -3.475 -6.907 -8.412 1.00 98.56 117 CYS A C 1
ATOM 895 O O . CYS A 1 117 ? -3.639 -6.079 -9.312 1.00 98.56 117 CYS A O 1
ATOM 897 N N . LEU A 1 118 ? -4.124 -6.849 -7.250 1.00 98.50 118 LEU A N 1
ATOM 898 C CA . LEU A 1 118 ? -5.061 -5.790 -6.896 1.00 98.50 118 LEU A CA 1
ATOM 899 C C . LEU A 1 118 ? -4.311 -4.503 -6.552 1.00 98.50 118 LEU A C 1
ATOM 901 O O . LEU A 1 118 ? -3.297 -4.531 -5.860 1.00 98.50 118 LEU A O 1
ATOM 905 N N . PHE A 1 119 ? -4.854 -3.368 -6.977 1.00 98.62 119 PHE A N 1
ATOM 906 C CA . PHE A 1 119 ? -4.427 -2.047 -6.530 1.00 98.62 119 PHE A CA 1
ATOM 907 C C . PHE A 1 119 ? -5.547 -1.456 -5.672 1.00 98.62 119 PHE A C 1
ATOM 909 O O . PHE A 1 119 ? -6.647 -1.227 -6.169 1.00 98.62 119 PHE A O 1
ATOM 916 N N . ILE A 1 120 ? -5.290 -1.259 -4.380 1.00 98.38 120 ILE A N 1
ATOM 917 C CA . ILE A 1 120 ? -6.285 -0.826 -3.394 1.00 98.38 120 ILE A CA 1
ATOM 918 C C . ILE A 1 120 ? -5.816 0.480 -2.756 1.00 98.38 120 ILE A C 1
ATOM 920 O O . ILE A 1 120 ? -4.666 0.593 -2.340 1.00 98.38 120 ILE A O 1
ATOM 924 N N . ALA A 1 121 ? -6.710 1.456 -2.644 1.00 97.69 121 ALA A N 1
ATOM 925 C CA . ALA A 1 121 ? -6.468 2.725 -1.972 1.00 97.69 121 ALA A CA 1
ATOM 926 C C . ALA A 1 121 ? -7.348 2.839 -0.724 1.00 97.69 121 ALA A C 1
ATOM 928 O O . ALA A 1 121 ? -8.570 2.695 -0.807 1.00 97.69 121 ALA A O 1
ATOM 929 N N . THR A 1 122 ? -6.751 3.147 0.429 1.00 94.88 122 THR A N 1
ATOM 930 C CA . THR A 1 122 ? -7.515 3.326 1.673 1.00 94.88 122 THR A CA 1
ATOM 931 C C . THR A 1 122 ? -8.440 4.541 1.599 1.00 94.88 122 THR A C 1
ATOM 933 O O . THR A 1 122 ? -9.552 4.478 2.100 1.00 94.88 122 THR A O 1
ATOM 936 N N . ASN A 1 123 ? -8.024 5.629 0.949 1.00 93.44 123 ASN A N 1
ATOM 937 C CA . ASN A 1 123 ? -8.860 6.745 0.495 1.00 93.44 123 ASN A CA 1
ATOM 938 C C . ASN A 1 123 ? -8.110 7.524 -0.608 1.00 93.44 123 ASN A C 1
ATOM 940 O O . ASN A 1 123 ? -6.985 7.164 -0.963 1.00 93.44 123 ASN A O 1
ATOM 944 N N . ARG A 1 124 ? -8.727 8.573 -1.167 1.00 95.19 124 ARG A N 1
ATOM 945 C CA . ARG A 1 124 ? -8.114 9.441 -2.196 1.00 95.19 124 ARG A CA 1
ATOM 946 C C . ARG A 1 124 ? -8.068 10.914 -1.796 1.00 95.19 124 ARG A C 1
ATOM 948 O O . ARG A 1 124 ? -7.970 11.777 -2.666 1.00 95.19 124 ARG A O 1
ATOM 955 N N . ASP A 1 125 ? -8.117 11.207 -0.502 1.00 94.81 125 ASP A N 1
ATOM 956 C CA . ASP A 1 125 ? -8.096 12.587 -0.027 1.00 94.81 125 ASP A CA 1
ATOM 957 C C . ASP A 1 125 ? -6.757 13.230 -0.410 1.00 94.81 125 ASP A C 1
ATOM 959 O O . ASP A 1 125 ? -5.687 12.740 -0.035 1.00 94.81 125 ASP A O 1
ATOM 963 N N . ALA A 1 126 ? -6.811 14.304 -1.203 1.00 94.50 126 ALA A N 1
ATOM 964 C CA . ALA A 1 126 ? -5.616 14.991 -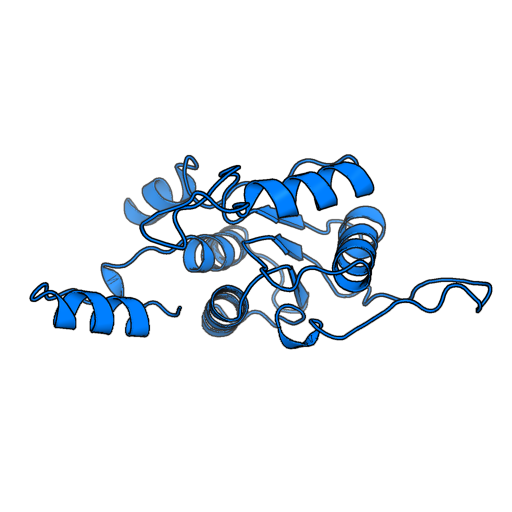1.694 1.00 94.50 126 ALA A CA 1
ATOM 965 C C . ALA A 1 126 ? -4.810 15.619 -0.547 1.00 94.50 126 ALA A C 1
ATOM 967 O O . ALA A 1 126 ? -3.582 15.649 -0.586 1.00 94.50 126 ALA A O 1
ATOM 968 N N . VAL A 1 127 ? -5.503 16.076 0.496 1.00 94.31 127 VAL A N 1
ATOM 969 C CA . VAL A 1 127 ? -4.917 16.688 1.687 1.00 94.31 127 VAL A CA 1
ATOM 970 C C . VAL A 1 127 ? -5.512 16.093 2.957 1.00 94.31 127 VAL A C 1
ATOM 972 O O . VAL A 1 127 ? -6.633 15.588 2.960 1.00 94.31 127 VAL A O 1
ATOM 975 N N . GLY A 1 128 ? -4.756 16.160 4.049 1.00 87.75 128 GLY A N 1
ATOM 976 C CA . GLY A 1 128 ? -5.199 15.786 5.383 1.00 87.75 128 GLY A CA 1
ATOM 977 C C . GLY A 1 128 ? -4.745 16.791 6.440 1.00 87.75 128 GLY A C 1
ATOM 978 O O . GLY A 1 128 ? -3.699 17.427 6.319 1.00 87.75 128 GLY A O 1
ATOM 979 N N . HIS A 1 129 ? -5.525 16.900 7.513 1.00 86.75 129 HIS A N 1
ATOM 980 C CA . HIS A 1 129 ? -5.241 17.775 8.652 1.00 86.75 129 HIS A CA 1
ATOM 981 C C . HIS A 1 129 ? -4.386 17.030 9.687 1.00 86.75 129 HIS A C 1
ATOM 983 O O . HIS A 1 129 ? -4.891 16.513 10.683 1.00 86.75 129 HIS A O 1
ATOM 989 N N . MET A 1 130 ? -3.083 16.915 9.409 1.00 82.44 130 MET A N 1
ATOM 990 C CA . MET A 1 130 ? -2.123 16.215 10.282 1.00 82.44 130 MET A CA 1
ATOM 991 C C . MET A 1 130 ? -1.640 17.092 11.443 1.00 82.44 130 MET A C 1
ATOM 993 O O . MET A 1 130 ? -1.249 16.581 12.492 1.00 82.44 130 MET A O 1
ATOM 997 N N . THR A 1 131 ? -1.684 18.413 11.262 1.00 86.94 131 THR A N 1
ATOM 998 C CA . THR A 1 131 ? -1.419 19.410 12.300 1.00 86.94 131 THR A CA 1
ATOM 999 C C . THR A 1 131 ? -2.589 20.396 12.381 1.00 86.94 131 THR A C 1
ATOM 1001 O O . THR A 1 131 ? -3.346 20.518 11.417 1.00 86.94 131 THR A O 1
ATOM 1004 N N . PRO A 1 132 ? -2.759 21.125 13.501 1.00 83.44 132 PRO A N 1
ATOM 1005 C CA . PRO A 1 132 ? -3.863 22.078 13.644 1.00 83.44 132 PRO A CA 1
ATOM 1006 C C . PRO A 1 132 ? -3.821 23.243 12.649 1.00 83.44 132 PRO A C 1
ATOM 1008 O O . PRO A 1 132 ? -4.849 23.851 12.374 1.00 83.44 132 PRO A O 1
ATOM 1011 N N . SER A 1 133 ? -2.631 23.582 12.152 1.00 90.94 133 SER A N 1
ATOM 1012 C CA . SER A 1 133 ? -2.398 24.852 11.459 1.00 90.94 133 SER A CA 1
ATOM 1013 C C . SER A 1 133 ? -2.275 24.725 9.945 1.00 90.94 133 SER A C 1
ATOM 1015 O O . SER A 1 133 ? -2.304 25.746 9.263 1.00 90.94 133 SER A O 1
ATOM 1017 N N . GLN A 1 134 ? -2.049 23.520 9.414 1.00 91.44 134 GLN A N 1
ATOM 1018 C CA . GLN A 1 134 ? -1.727 23.328 8.002 1.00 91.44 134 GLN A CA 1
ATOM 1019 C C . GLN A 1 134 ? -2.305 22.027 7.458 1.00 91.44 134 GLN A C 1
ATOM 1021 O O . GLN A 1 1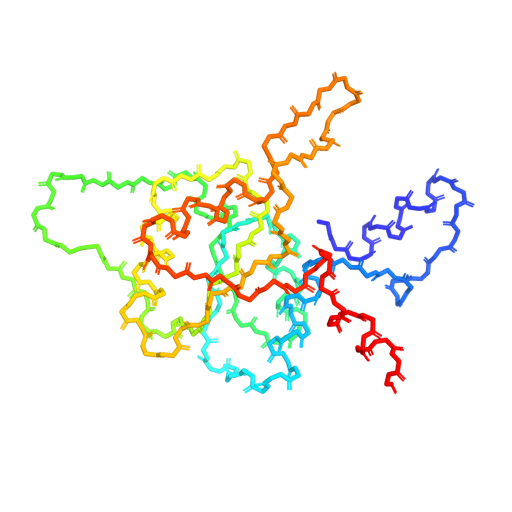34 ? -2.313 20.991 8.127 1.00 91.44 134 GLN A O 1
ATOM 1026 N N . GLU A 1 135 ? -2.722 22.094 6.200 1.00 94.50 135 GLU A N 1
ATOM 1027 C CA . GLU A 1 135 ? -2.999 20.924 5.385 1.00 94.50 135 GLU A CA 1
ATOM 1028 C C . GLU A 1 135 ? -1.688 20.312 4.892 1.00 94.50 135 GLU A C 1
ATOM 1030 O O . GLU A 1 135 ? -0.758 21.012 4.487 1.00 94.50 135 GLU A O 1
ATOM 1035 N N . TRP A 1 136 ? -1.628 18.987 4.922 1.00 95.50 136 TRP A N 1
ATOM 1036 C CA . TRP A 1 136 ? -0.494 18.207 4.443 1.00 95.50 136 TRP A CA 1
ATOM 1037 C C . TRP A 1 136 ? -0.949 17.254 3.343 1.00 95.50 136 TRP A C 1
ATOM 1039 O O . TRP A 1 136 ? -2.128 16.894 3.318 1.00 95.50 136 TRP A O 1
ATOM 1049 N N . PRO A 1 137 ? -0.039 16.801 2.463 1.00 96.25 137 PRO A N 1
ATOM 1050 C CA . PRO A 1 137 ? -0.344 15.765 1.483 1.00 96.25 137 PRO A CA 1
ATOM 1051 C C . PRO A 1 137 ? -1.051 14.562 2.122 1.00 96.25 137 PRO A C 1
ATOM 1053 O O . PRO A 1 137 ? -0.539 13.944 3.060 1.00 96.25 137 PRO A O 1
ATOM 1056 N N . GLY A 1 138 ? -2.251 14.265 1.627 1.00 95.00 138 GLY A N 1
ATOM 1057 C CA . GLY A 1 138 ? -3.058 13.127 2.056 1.00 95.00 138 GLY A CA 1
ATOM 1058 C C . GLY A 1 138 ? -2.703 11.859 1.283 1.00 95.00 138 GLY A C 1
ATOM 1059 O O . GLY A 1 138 ? -1.854 11.872 0.390 1.00 95.00 138 GLY A O 1
ATOM 1060 N N . ALA A 1 139 ? -3.388 10.750 1.582 1.00 95.56 139 ALA A N 1
ATOM 1061 C CA . ALA A 1 139 ? -3.147 9.479 0.891 1.00 95.56 139 ALA A CA 1
ATOM 1062 C C . ALA A 1 139 ? -3.394 9.575 -0.627 1.00 95.56 139 ALA A C 1
ATOM 1064 O O . ALA A 1 139 ? -2.749 8.864 -1.396 1.00 95.56 139 ALA A O 1
ATOM 1065 N N . GLY A 1 140 ? -4.260 10.494 -1.073 1.00 96.69 140 GLY A N 1
ATOM 1066 C CA . GLY A 1 140 ? -4.502 10.774 -2.486 1.00 96.69 140 GLY A CA 1
ATOM 1067 C C . GLY A 1 140 ? -3.235 11.141 -3.261 1.00 96.69 140 GLY A C 1
ATOM 1068 O O . GLY A 1 140 ? -3.117 10.757 -4.423 1.00 96.69 140 GLY A O 1
ATOM 1069 N N . CYS A 1 141 ? -2.250 11.791 -2.630 1.00 97.38 141 CYS A N 1
ATOM 1070 C CA . CYS A 1 141 ? -0.960 12.084 -3.262 1.00 97.38 141 CYS A CA 1
ATOM 1071 C C . CYS A 1 141 ? -0.140 10.810 -3.522 1.00 97.38 141 CYS A C 1
ATOM 1073 O O . CYS A 1 141 ? 0.401 10.636 -4.614 1.00 97.38 141 CYS A O 1
ATOM 1075 N N . MET A 1 142 ? -0.077 9.898 -2.547 1.00 97.88 142 MET A N 1
ATOM 1076 C CA . MET A 1 142 ? 0.620 8.612 -2.674 1.00 97.88 142 MET A CA 1
ATOM 1077 C C . MET A 1 142 ? -0.066 7.733 -3.724 1.00 97.88 142 MET A C 1
ATOM 1079 O O . MET A 1 142 ? 0.593 7.151 -4.583 1.00 97.88 142 MET A O 1
ATOM 1083 N N . VAL A 1 143 ? -1.401 7.695 -3.698 1.00 98.25 143 VAL A N 1
ATOM 1084 C CA . VAL A 1 143 ? -2.215 6.988 -4.690 1.00 98.25 143 VAL A CA 1
ATOM 1085 C C . VAL A 1 143 ? -1.966 7.545 -6.090 1.00 98.25 143 VAL A C 1
ATOM 1087 O O . VAL A 1 143 ? -1.714 6.767 -7.003 1.00 98.25 143 VAL A O 1
ATOM 1090 N N . ALA A 1 144 ? -1.963 8.870 -6.263 1.00 98.38 144 ALA A N 1
ATOM 1091 C CA . ALA A 1 144 ? -1.711 9.502 -7.556 1.00 98.38 144 ALA A CA 1
ATOM 1092 C C . ALA A 1 144 ? -0.318 9.167 -8.115 1.00 98.38 144 ALA A C 1
ATOM 1094 O O . ALA A 1 144 ? -0.186 8.939 -9.318 1.00 98.38 144 ALA A O 1
ATOM 1095 N N . ALA A 1 145 ? 0.706 9.075 -7.261 1.00 98.38 145 ALA A N 1
ATOM 1096 C CA . ALA A 1 145 ? 2.041 8.653 -7.680 1.00 98.38 145 ALA A CA 1
ATOM 1097 C C . ALA A 1 145 ? 2.041 7.218 -8.242 1.00 98.38 145 ALA A C 1
ATOM 1099 O O . ALA A 1 145 ? 2.624 6.972 -9.298 1.00 98.38 145 ALA A O 1
ATOM 1100 N N . VAL A 1 146 ? 1.336 6.292 -7.580 1.00 98.69 146 VAL A N 1
ATOM 1101 C CA . VAL A 1 146 ? 1.200 4.899 -8.042 1.00 98.69 146 VAL A CA 1
ATOM 1102 C C . VAL A 1 146 ? 0.312 4.803 -9.289 1.00 98.69 146 VAL A C 1
ATOM 1104 O O . VAL A 1 146 ? 0.641 4.059 -10.212 1.00 98.69 146 VAL A O 1
ATOM 1107 N N . CYS A 1 147 ? -0.769 5.584 -9.389 1.00 98.62 147 CYS A N 1
ATOM 1108 C CA . CYS A 1 147 ? -1.560 5.706 -10.620 1.00 98.62 147 CYS A CA 1
ATOM 1109 C C . CYS A 1 147 ? -0.681 6.160 -11.792 1.00 98.62 147 CYS A C 1
ATOM 1111 O O . CYS A 1 147 ? -0.729 5.566 -12.866 1.00 98.62 147 CYS A O 1
ATOM 1113 N N . GLY A 1 148 ? 0.160 7.178 -11.587 1.00 98.44 148 GLY A N 1
ATOM 1114 C CA . GLY A 1 148 ? 1.033 7.722 -12.627 1.00 98.44 148 GLY A CA 1
ATOM 1115 C C . GLY A 1 148 ? 2.045 6.707 -13.165 1.00 98.44 148 GLY A C 1
ATOM 1116 O O . GLY A 1 148 ? 2.263 6.639 -14.374 1.00 98.44 148 GLY A O 1
ATOM 1117 N N . SER A 1 149 ? 2.637 5.883 -12.295 1.00 97.50 149 SER A N 1
ATOM 1118 C CA . SER A 1 149 ? 3.630 4.874 -12.695 1.00 97.50 149 SER A CA 1
ATOM 1119 C C . SER A 1 149 ? 3.015 3.583 -13.254 1.00 97.50 149 SER A C 1
ATOM 1121 O O . SER A 1 149 ? 3.637 2.890 -14.070 1.00 97.50 149 SER A O 1
ATOM 1123 N N . THR A 1 150 ? 1.795 3.246 -12.829 1.00 98.06 150 THR A N 1
ATOM 1124 C CA . THR A 1 150 ? 1.088 2.030 -13.261 1.00 98.06 150 THR A CA 1
ATOM 1125 C C . THR A 1 150 ? 0.144 2.249 -14.436 1.00 98.06 150 THR A C 1
ATOM 1127 O O . THR A 1 150 ? -0.134 1.286 -15.148 1.00 98.06 150 THR A O 1
ATOM 1130 N N . GLN A 1 151 ? -0.336 3.481 -14.638 1.00 97.19 151 GLN A N 1
ATOM 1131 C CA . GLN A 1 151 ? -1.455 3.833 -15.522 1.00 97.19 151 GLN A CA 1
ATOM 1132 C C . GLN A 1 151 ? -2.738 3.037 -15.218 1.00 97.19 151 GLN A C 1
ATOM 1134 O O . GLN A 1 151 ? -3.531 2.748 -16.113 1.00 97.19 151 GLN A O 1
ATOM 1139 N N . LYS A 1 152 ? -2.935 2.657 -13.949 1.00 98.00 152 LYS A N 1
ATOM 1140 C CA . LYS A 1 152 ? -4.125 1.955 -13.457 1.00 98.00 152 LYS A CA 1
ATOM 1141 C C . LYS A 1 152 ? -4.768 2.741 -12.319 1.00 98.00 152 LYS A C 1
ATOM 1143 O O . LYS A 1 152 ? -4.084 3.437 -11.575 1.00 98.00 152 LYS A O 1
ATOM 1148 N N . GLU A 1 153 ? -6.076 2.578 -12.162 1.00 97.94 153 GLU A N 1
ATOM 1149 C CA . GLU A 1 153 ? -6.830 3.143 -11.042 1.00 97.94 153 GLU A CA 1
ATOM 1150 C C . GLU A 1 153 ? -7.015 2.106 -9.924 1.00 97.94 153 GLU A C 1
ATOM 1152 O O . GLU A 1 153 ? -7.167 0.914 -10.216 1.00 97.94 153 GLU A O 1
ATOM 1157 N N . PRO A 1 154 ? -7.003 2.529 -8.648 1.00 97.75 154 PRO A N 1
ATOM 1158 C CA . PRO A 1 154 ? -7.224 1.634 -7.525 1.00 97.75 154 PRO A CA 1
ATOM 1159 C C . PRO A 1 154 ? -8.711 1.388 -7.275 1.00 97.75 154 PRO A C 1
ATOM 1161 O O . PRO A 1 154 ? -9.567 2.226 -7.567 1.00 97.75 154 PRO A O 1
ATOM 1164 N N . VAL A 1 155 ? -9.002 0.297 -6.575 1.00 95.94 155 VAL A N 1
ATOM 1165 C CA . VAL A 1 155 ? -10.249 0.163 -5.823 1.00 95.94 155 VAL A CA 1
ATOM 1166 C C . VAL A 1 155 ? -10.142 0.993 -4.546 1.00 95.94 155 VAL A C 1
ATOM 1168 O O . VAL A 1 155 ? -9.236 0.784 -3.739 1.00 95.94 155 VAL A O 1
ATOM 1171 N N . VAL A 1 156 ? -11.055 1.943 -4.352 1.00 95.06 156 VAL A N 1
ATOM 1172 C CA . VAL A 1 156 ? -11.094 2.790 -3.151 1.00 95.06 156 VAL A CA 1
ATOM 1173 C C . VAL A 1 156 ? -12.008 2.149 -2.111 1.00 95.06 156 VAL A C 1
ATOM 1175 O O . VAL A 1 156 ? -13.190 1.936 -2.377 1.00 95.06 156 VAL A O 1
ATOM 1178 N N . VAL A 1 157 ? -11.467 1.840 -0.932 1.00 91.75 157 VAL A N 1
ATOM 1179 C CA . VAL A 1 157 ? -12.189 1.068 0.104 1.00 91.75 157 VAL A CA 1
ATOM 1180 C C . VAL A 1 157 ? -12.654 1.901 1.295 1.00 91.75 157 VAL A C 1
ATOM 1182 O O . VAL A 1 157 ? -13.640 1.552 1.932 1.00 91.75 157 VAL A O 1
ATOM 1185 N N . GLY A 1 158 ? -11.980 3.008 1.607 1.00 82.81 158 GLY A N 1
ATOM 1186 C CA . GLY A 1 158 ? -12.482 3.987 2.570 1.00 82.81 158 GLY A CA 1
ATOM 1187 C C . GLY A 1 158 ? -13.315 5.070 1.894 1.00 82.81 158 GLY A C 1
ATOM 1188 O O . GLY A 1 158 ? -13.667 4.976 0.719 1.00 82.81 158 GLY A O 1
ATOM 1189 N N . LYS A 1 159 ? -13.628 6.131 2.643 1.00 73.06 159 LYS A N 1
ATOM 1190 C CA . LYS A 1 159 ? -14.492 7.223 2.169 1.00 73.06 159 LYS A CA 1
ATOM 1191 C C . LYS A 1 159 ? -14.001 7.799 0.822 1.00 73.06 159 LYS A C 1
ATOM 1193 O O . LYS A 1 159 ? -12.791 7.948 0.646 1.00 73.06 159 LYS A O 1
ATOM 1198 N N . PRO A 1 160 ? -14.908 8.135 -0.117 1.00 71.25 160 PRO A N 1
ATOM 1199 C CA . PRO A 1 160 ? -16.375 8.082 -0.032 1.00 71.25 160 PRO A CA 1
ATOM 1200 C C . PRO A 1 160 ? -16.999 6.716 -0.396 1.00 71.25 160 PRO A C 1
ATOM 1202 O O . PRO A 1 160 ? -18.197 6.659 -0.648 1.00 71.25 160 PRO A O 1
ATOM 1205 N 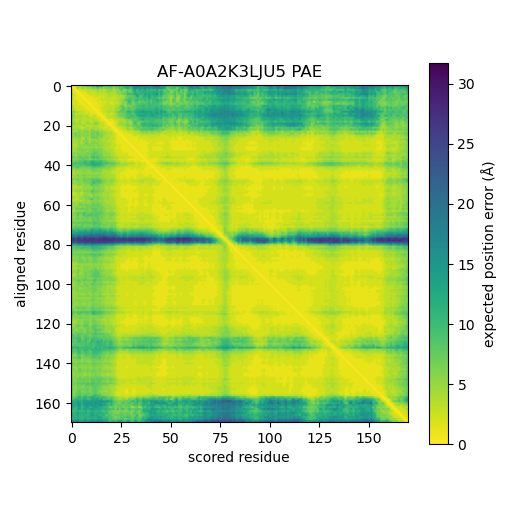N . SER A 1 161 ? -16.224 5.628 -0.459 1.00 71.88 161 SER A N 1
ATOM 1206 C CA . SER A 1 161 ? -16.752 4.294 -0.782 1.00 71.88 161 SER A CA 1
ATOM 1207 C C . SER A 1 161 ? -17.841 3.863 0.203 1.00 71.88 161 SER A C 1
ATOM 1209 O O . SER A 1 161 ? -17.656 3.974 1.418 1.00 71.88 161 SER A O 1
ATOM 1211 N N . THR A 1 162 ? -18.959 3.344 -0.315 1.00 69.19 162 THR A N 1
ATOM 1212 C CA . THR A 1 162 ? -20.025 2.750 0.506 1.00 69.19 162 THR A CA 1
ATOM 1213 C C . THR A 1 162 ? -19.665 1.361 0.998 1.00 69.19 162 THR A C 1
ATOM 1215 O O . THR A 1 162 ? -20.351 0.874 1.879 1.00 69.19 162 THR A O 1
ATOM 1218 N N . PHE A 1 163 ? -18.569 0.757 0.521 1.00 72.88 163 PHE A N 1
ATOM 1219 C CA . PHE A 1 163 ? -18.170 -0.605 0.887 1.00 72.88 163 PHE A CA 1
ATOM 1220 C C . PHE A 1 163 ? -18.216 -0.858 2.402 1.00 72.88 163 PHE A C 1
ATOM 1222 O O . PHE A 1 163 ? -18.721 -1.878 2.856 1.00 72.88 163 PHE A O 1
ATOM 1229 N N . MET A 1 164 ? -17.729 0.102 3.193 1.00 67.56 164 MET A N 1
ATOM 1230 C CA . MET A 1 164 ? -17.779 0.025 4.652 1.00 67.56 164 MET A CA 1
ATOM 1231 C C . MET A 1 164 ? -19.211 0.094 5.203 1.00 67.56 164 MET A C 1
ATOM 1233 O O . MET A 1 164 ? -19.513 -0.615 6.150 1.00 67.56 164 MET A O 1
ATOM 1237 N N . MET A 1 165 ? -20.085 0.926 4.628 1.00 67.25 165 MET A N 1
ATOM 1238 C CA . MET A 1 165 ? -21.502 0.988 5.009 1.00 67.25 165 MET A CA 1
ATOM 1239 C C . MET A 1 165 ? -22.250 -0.284 4.618 1.00 67.25 165 MET A C 1
ATOM 1241 O O . MET A 1 165 ? -23.031 -0.785 5.413 1.00 67.25 165 MET A O 1
ATOM 1245 N N . ASP A 1 166 ? -21.987 -0.821 3.431 1.00 69.88 166 ASP A N 1
ATOM 1246 C CA . ASP A 1 166 ? -22.628 -2.043 2.953 1.00 69.88 166 ASP A CA 1
ATOM 1247 C C . ASP A 1 166 ? -22.229 -3.236 3.844 1.00 69.88 166 ASP A C 1
ATOM 1249 O O . ASP A 1 166 ? -23.091 -3.997 4.263 1.00 69.88 166 ASP A O 1
ATOM 1253 N N . PHE A 1 167 ? -20.955 -3.323 4.255 1.00 67.44 167 PHE A N 1
ATOM 1254 C CA . PHE A 1 167 ? -20.471 -4.319 5.224 1.00 67.44 167 PHE A CA 1
ATOM 1255 C C . PHE A 1 167 ? -21.082 -4.173 6.629 1.00 67.44 167 PHE A C 1
ATOM 1257 O O . PHE A 1 167 ? -21.224 -5.157 7.340 1.00 67.44 167 PHE A O 1
ATOM 1264 N N . LEU A 1 168 ? -21.410 -2.950 7.054 1.00 62.03 168 LEU A N 1
ATOM 1265 C CA . LEU A 1 168 ? -22.023 -2.676 8.361 1.00 62.03 168 LEU A CA 1
ATOM 1266 C C . LEU A 1 168 ? -23.508 -3.045 8.434 1.00 62.03 168 LEU A C 1
ATOM 1268 O O . LEU A 1 168 ? -24.057 -3.136 9.531 1.00 62.03 168 LEU A O 1
ATOM 1272 N N . LEU A 1 169 ? -24.171 -3.145 7.280 1.00 64.25 169 LEU A N 1
ATOM 1273 C CA . LEU A 1 169 ? -25.604 -3.420 7.176 1.00 64.25 169 LEU A CA 1
ATOM 1274 C C . LEU A 1 169 ? -25.922 -4.920 7.068 1.00 64.25 169 LEU A C 1
ATOM 1276 O O . LEU A 1 169 ? -27.099 -5.278 7.145 1.00 64.25 169 LEU A O 1
ATOM 1280 N N . GLU A 1 170 ? -24.905 -5.766 6.888 1.00 56.72 170 GLU A N 1
ATOM 1281 C CA . GLU A 1 170 ? -24.989 -7.236 6.906 1.00 56.72 170 GLU A CA 1
ATOM 1282 C C . GLU A 1 170 ? -24.774 -7.806 8.316 1.00 56.72 170 GLU A C 1
ATOM 1284 O O . GLU A 1 170 ? -25.526 -8.741 8.679 1.00 56.72 170 GLU A O 1
#

Organism: Trifolium pratense (NCBI:txid57577)

Secondary structure (DSSP, 8-state):
--HHHHHHHHHHTT----GGG---HHHHHHHHHHHTT--TTSEEEEES-HHHHHHHHHTT-EEEEGGGGTT----TTS-S-----TTEEEEEE---TT--HHHHHHHHHHHHHSTT-EEEES---SEE-SSSS--EE-HHHHHHHHHHHH--PPEE-STT-THHHHHH-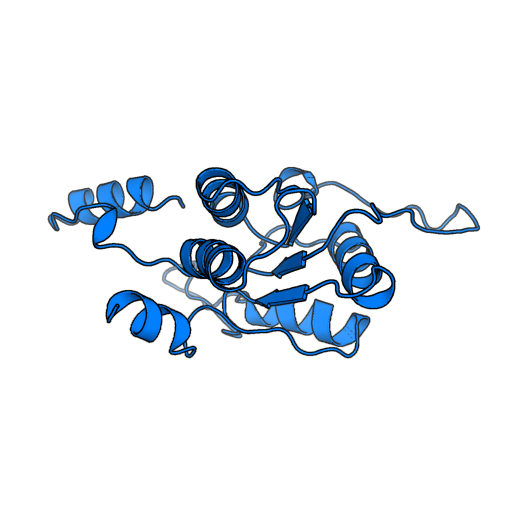-

Nearest PDB structures (foldseek):
  7po7-assembly3_E  TM=8.006E-01  e=7.838E-13  Mus musculus
  7po7-assembly4_G  TM=8.192E-01  e=4.576E-12  Mus musculus
  7po7-assembly1_A  TM=8.125E-01  e=1.106E-11  Mus musculus
  4bkm-assembly2_B  TM=8.198E-01  e=2.672E-11  Mus musculus
  5gyn-assembly1_A  TM=8.471E-01  e=7.324E-11  Homo sapiens

Solvent-accessible surface area (backbone atoms only — not comparable to full-atom values): 9354 Å² total; per-residue (Å²): 104,49,50,63,56,50,28,51,54,36,42,75,72,74,39,90,58,56,48,92,77,53,88,49,37,35,48,30,48,27,48,52,39,58,78,68,64,55,62,64,88,33,28,33,40,36,47,20,46,63,31,42,45,54,32,22,42,75,67,63,36,52,54,51,51,28,68,84,45,40,87,51,75,76,77,83,84,64,89,74,82,87,88,70,69,74,56,31,38,31,33,41,31,29,53,41,101,55,69,44,71,39,56,50,52,50,49,31,47,32,51,72,68,20,86,83,24,39,46,35,22,26,33,62,46,59,56,35,77,82,48,99,86,49,79,40,84,16,22,19,49,54,46,49,54,46,27,69,74,53,77,49,83,58,51,58,31,14,66,92,38,55,60,53,58,59,63,70,74,110

Mean predicted aligned error: 5.22 Å

Sequence (170 aa):
MLLSQFAEKFKSLGISVSPDEIFSSSFAAAMYLKVNNFPTQKKVYVIGGDGILDELQLAGFTAFGGPGDADKTIDWKQSGIFEHDKSVGAVVVGIDPKINYYKLQYGTLCIRENPGCLFIATNRDAVGHMTPSQEWPGAGCMVAAVCGSTQKEPVVVGKPSTFMMDFLLE

Radius of gyration: 16.37 Å; Cα contacts (8 Å, |Δi|>4): 300; chains: 1; bounding box: 50×42×43 Å

=== Feature glossary ===
Legend for the data blocks above and below:

— What the protein is —

The amino-acid sequence is the protein's primary structure: the linear order of residues from the N-terminus to the C-terminus, written in one-letter code. Everything else here — the 3D coordinates, the secondary structure, the domain annotations — is ultimately a consequence of this string.

Functional annotations link the protein to curated databases. InterPro entries identify conserved domains and families by matching the sequence against member-database signatures (Pfam, PROSITE, CDD, …). Gene Ontology (GO) terms describe molecular function, biological process, and cellular component in a controlled vocabulary. CATH places the structure in a hierarchical fold classification (Class/Architecture/Topology/Homologous-superfamily). The organism is the source species.

— Where its atoms are —

Atomic coordinates in PDBx/mmCIF format — the same representation the Protein Data Bank distributes. Each line of the _atom_site loop places one backbone atom in Cartesian space (units: ångströms, origin: arbitrary).

The six renders are orthographic views along the three Cartesian axes in both directions. Representation (cartoon, sticks, or surface) and color scheme (sequence-rainbow or by-chain) vary across proteins so the training set covers all the common visualization conventions.

— Local backbone conformation —

Eight-state secondary structure (DSSP): H is the canonical α-helix, G the tighter 3₁₀-helix, I the wider π-helix; E/B are β-structure, T and S are turns and bends, and '-' is everything else. DSSP derives these from the pattern of main-chain N–H···O=C hydrogen bonds, not from the sequence.

Three-state secondary structure (P-SEA) collapses the eight DSSP classes into helix (a), strand (b), and coil (c). P-SEA assigns these from Cα geometry alone — distances and angles — without requiring backbone oxygens, so it works on any Cα trace.

φ (phi) and ψ (psi) are the two rotatable backbone dihedrals per residue: φ is the C(i-1)–N–Cα–C torsion, ψ is the N–Cα–C–N(i+1) torsion, both in degrees on (−180°, 180°]. α-helical residues cluster near (−60°, −45°); β-strand residues near (−120°, +130°). A Ramachandran plot is simply a scatter of (φ, ψ) for every residue.

— Global shape and packing —

The geometric summary reports three shape descriptors. Rg (radius of gyration) measures how spread out the Cα atoms are about their centre of mass; compact globular proteins have small Rg, elongated or unfolded ones large. Cα contacts (<8 Å, |i−j|>4) count long-range residue pairs in spatial proximity — high for tightly packed folds, near zero for rods or random coil. The bounding-box extents give the protein's footprint along x, y, z in Å.

SASA measures how much of the protein is reachable by solvent. It is computed by rolling a water-sized probe over the atomic surface and summing the exposed area (Å²). Per-residue SASA distinguishes core (buried, low SASA) from surface (exposed, high SASA) residues; total SASA is a whole-molecule size measure.

Plot images: a contact map (which residues are close in 3D, as an N×N binary image), a Ramachandran scatter (backbone torsion angles, revealing secondary-structure composition at a glance), and — for AlphaFold structures — a PAE heatmap (pairwise prediction confidence).

— Structural neighborhood —

A 3Di character summarizes, for each residue, the relative orientation of the Cα frame of its nearest spatial neighbor. Because it encodes fold topology rather than chemistry, 3Di alignments detect remote structural similarity that sequence alignment misses.

The Foldseek neighbor list gives the closest experimentally determined structures in the PDB, ranked by structural alignment. TM-score near 1 means near-identical fold; near 0.3 means only rough topology match. This is how one finds what a novel AlphaFold prediction most resembles in the solved-structure universe.

— Confidence and disorder —

For AlphaFold models, the B-factor field carries pLDDT — the model's own estimate of local accuracy on a 0–100 scale. Regions with pLDDT<50 should be treated as essentially unmodeled; they often correspond to intrinsically disordered segments.

Crystallographic B-factors measure how much each atom's electron density is smeared out, in Å². They rise in mobile loops and surface residues and fall in the buried interior. In AlphaFold models this column is repurposed to hold pLDDT instead.

Predicted Aligned Error (PAE) is an AlphaFold confidence matrix: entry (i, j) is the expected error in the position of residue j, in ångströms, when the prediction is superimposed on the true structure at residue i. Low PAE within a block of residues means that block is internally rigid and well-predicted; high PAE between two blocks means their relative placement is uncertain even if each block individually is confident.